Protein AF-A0A669PGS4-F1 (afdb_monomer)

Structure (mmCIF, N/CA/C/O backbone):
data_AF-A0A669PGS4-F1
#
_entry.id   AF-A0A669PGS4-F1
#
loop_
_atom_site.group_PDB
_atom_site.id
_atom_site.type_symbol
_atom_site.label_atom_id
_atom_site.label_alt_id
_atom_site.label_comp_id
_atom_site.label_asym_id
_atom_site.label_entity_id
_atom_site.label_seq_id
_atom_site.pdbx_PDB_ins_code
_atom_site.Cartn_x
_atom_site.Cartn_y
_atom_site.Cartn_z
_atom_site.occupancy
_atom_site.B_iso_or_equiv
_atom_site.auth_seq_id
_atom_site.auth_comp_id
_atom_site.auth_asym_id
_atom_site.auth_atom_id
_atom_site.pdbx_PDB_model_num
ATOM 1 N N . LEU A 1 1 ? 1.496 -2.716 -22.627 1.00 59.81 1 LEU A N 1
ATOM 2 C CA . LEU A 1 1 ? 2.801 -3.419 -22.553 1.00 59.81 1 LEU A CA 1
ATOM 3 C C . LEU A 1 1 ? 2.753 -4.853 -23.097 1.00 59.81 1 LEU A C 1
ATOM 5 O O . LEU A 1 1 ? 3.621 -5.218 -23.867 1.00 59.81 1 LEU A O 1
ATOM 9 N N . ASN A 1 2 ? 1.753 -5.666 -22.750 1.00 52.94 2 ASN A N 1
ATOM 10 C CA . ASN A 1 2 ? 1.851 -7.129 -22.845 1.00 52.94 2 ASN A CA 1
ATOM 11 C C . ASN A 1 2 ? 1.999 -7.738 -24.270 1.00 52.94 2 ASN A C 1
ATOM 13 O O . ASN A 1 2 ? 2.840 -8.606 -24.457 1.00 52.94 2 ASN A O 1
ATOM 17 N N . ARG A 1 3 ? 1.267 -7.275 -25.296 1.00 53.41 3 ARG A N 1
ATOM 18 C CA . ARG A 1 3 ? 1.233 -7.982 -26.597 1.00 53.41 3 ARG A CA 1
ATOM 19 C C . ARG A 1 3 ? 2.472 -7.757 -27.484 1.00 53.41 3 ARG A C 1
ATOM 21 O O . ARG A 1 3 ? 3.147 -8.711 -27.839 1.00 53.41 3 ARG A O 1
ATOM 28 N N . SER A 1 4 ? 2.831 -6.500 -27.759 1.00 56.97 4 SER A N 1
ATOM 29 C CA . SER A 1 4 ? 3.933 -6.164 -28.684 1.00 56.97 4 SER A CA 1
ATOM 30 C C . SER A 1 4 ? 5.316 -6.588 -28.173 1.00 56.97 4 SER A C 1
ATOM 32 O O . SER A 1 4 ? 6.126 -7.084 -28.946 1.00 56.97 4 SER A O 1
ATOM 34 N N . TYR A 1 5 ? 5.595 -6.422 -26.875 1.00 59.91 5 TYR A N 1
ATOM 35 C CA . TYR A 1 5 ? 6.923 -6.709 -26.312 1.00 59.91 5 TYR A CA 1
ATOM 36 C C . TYR A 1 5 ? 7.160 -8.204 -26.068 1.00 59.91 5 TYR A C 1
ATOM 38 O O . TYR A 1 5 ? 8.284 -8.673 -26.235 1.00 59.91 5 TYR A O 1
ATOM 46 N N . ARG A 1 6 ? 6.108 -8.970 -25.733 1.00 57.31 6 ARG A N 1
ATOM 47 C CA . ARG A 1 6 ? 6.209 -10.435 -25.633 1.00 57.31 6 ARG A CA 1
ATOM 48 C C . ARG A 1 6 ? 6.389 -11.089 -27.003 1.00 57.31 6 ARG A C 1
ATOM 50 O O . ARG A 1 6 ? 7.137 -12.049 -27.111 1.00 57.31 6 ARG A O 1
ATOM 57 N N . GLU A 1 7 ? 5.735 -10.566 -28.041 1.00 56.22 7 GLU A N 1
ATOM 58 C CA . GLU A 1 7 ? 5.833 -11.105 -29.406 1.00 56.22 7 GLU A CA 1
ATOM 59 C C . GLU A 1 7 ? 7.171 -10.750 -30.084 1.00 56.22 7 GLU A C 1
ATOM 61 O O . GLU A 1 7 ? 7.682 -11.533 -30.880 1.00 56.22 7 GLU A O 1
ATOM 66 N N . GLN A 1 8 ? 7.772 -9.603 -29.746 1.00 59.91 8 GLN A N 1
ATOM 67 C CA . GLN A 1 8 ? 9.023 -9.131 -30.358 1.00 59.91 8 GLN A CA 1
ATOM 68 C C . GLN A 1 8 ? 10.297 -9.563 -29.611 1.00 59.91 8 GLN A C 1
ATOM 70 O O . GLN A 1 8 ? 11.389 -9.341 -30.125 1.00 59.91 8 GLN A O 1
ATOM 75 N N . ASN A 1 9 ? 10.192 -10.159 -28.412 1.00 64.19 9 ASN A N 1
ATOM 76 C CA . ASN A 1 9 ? 11.328 -10.502 -27.533 1.00 64.19 9 ASN A CA 1
ATOM 77 C C . ASN A 1 9 ? 12.293 -9.334 -27.231 1.00 64.19 9 ASN A C 1
ATOM 79 O O . ASN A 1 9 ? 13.421 -9.550 -26.785 1.00 64.19 9 ASN A O 1
ATOM 83 N N . LEU A 1 10 ? 11.862 -8.089 -27.443 1.00 76.31 10 LEU A N 1
ATOM 84 C CA . LEU A 1 10 ? 12.668 -6.910 -27.152 1.00 76.31 10 LEU A CA 1
ATOM 85 C C . LEU A 1 10 ? 12.385 -6.422 -25.727 1.00 76.31 10 LEU A C 1
ATOM 87 O O . LEU A 1 10 ? 11.219 -6.339 -25.327 1.00 76.31 10 LEU A O 1
ATOM 91 N N . PRO A 1 11 ? 13.427 -6.083 -24.948 1.00 85.56 11 PRO A N 1
ATOM 92 C CA . PRO A 1 11 ? 13.237 -5.545 -23.613 1.00 85.56 11 PRO A CA 1
ATOM 93 C C . PRO A 1 11 ? 12.594 -4.157 -23.682 1.00 85.56 11 PRO A C 1
ATOM 95 O O . PRO A 1 11 ? 12.882 -3.354 -24.571 1.00 85.56 11 PRO A O 1
ATOM 98 N N . VAL A 1 12 ? 11.756 -3.848 -22.698 1.00 88.81 12 VAL A N 1
ATOM 99 C CA . VAL A 1 12 ? 11.256 -2.489 -22.479 1.00 88.81 12 VAL A CA 1
ATOM 100 C C . VAL A 1 12 ? 12.403 -1.644 -21.919 1.00 88.81 12 VAL A C 1
ATOM 102 O O . VAL A 1 12 ? 13.020 -2.020 -20.922 1.00 88.81 12 VAL A O 1
ATOM 105 N N . THR A 1 13 ? 12.689 -0.508 -22.552 1.00 90.69 13 THR A N 1
ATOM 106 C CA . THR A 1 13 ? 13.764 0.419 -22.162 1.00 90.69 13 THR A CA 1
ATOM 107 C C . THR A 1 13 ? 13.202 1.765 -21.705 1.00 90.69 13 THR A C 1
ATOM 109 O O . THR A 1 13 ? 12.008 2.031 -21.846 1.00 90.69 13 THR A O 1
ATOM 112 N N . ASP A 1 14 ? 14.066 2.641 -21.187 1.00 87.25 14 ASP A N 1
ATOM 113 C CA . ASP A 1 14 ? 13.694 3.998 -20.753 1.00 87.25 14 ASP A CA 1
ATOM 114 C C . ASP A 1 14 ? 13.074 4.876 -21.849 1.00 87.25 14 ASP A C 1
ATOM 116 O O . ASP A 1 14 ? 12.304 5.784 -21.549 1.00 87.25 14 ASP A O 1
ATOM 120 N N . GLY A 1 15 ? 13.342 4.566 -23.119 1.00 82.00 15 GLY A N 1
ATOM 121 C CA . GLY A 1 15 ? 12.729 5.237 -24.266 1.00 82.00 15 GLY A CA 1
ATOM 122 C C . GLY A 1 15 ? 11.288 4.799 -24.566 1.00 82.00 15 GLY A C 1
ATOM 123 O O . GLY A 1 15 ? 10.703 5.265 -25.540 1.00 82.00 15 GLY A O 1
ATOM 124 N N . SER A 1 16 ? 10.699 3.878 -23.796 1.00 86.19 16 SER A N 1
ATOM 125 C CA . SER A 1 16 ? 9.329 3.409 -24.033 1.00 86.19 16 SER A CA 1
ATOM 126 C C . SER A 1 16 ? 8.298 4.369 -23.438 1.00 86.19 16 SER A C 1
ATOM 128 O O . SER A 1 16 ? 8.254 4.623 -22.231 1.00 86.19 16 SER A O 1
ATOM 130 N N . ARG A 1 17 ? 7.381 4.845 -24.284 1.00 83.62 17 ARG A N 1
ATOM 131 C CA . ARG A 1 17 ? 6.223 5.634 -23.844 1.00 83.62 17 ARG A CA 1
ATOM 132 C C . ARG A 1 17 ? 5.294 4.811 -22.945 1.00 83.62 17 ARG A C 1
ATOM 134 O O . ARG A 1 17 ? 4.697 5.340 -22.007 1.00 83.62 17 ARG A O 1
ATOM 141 N N . GLU A 1 18 ? 5.180 3.516 -23.215 1.00 85.56 18 GLU A N 1
ATOM 142 C CA . GLU A 1 18 ? 4.379 2.571 -22.445 1.00 85.56 18 GLU A CA 1
ATOM 143 C C . GLU A 1 18 ? 4.950 2.372 -21.039 1.00 85.56 18 GLU A C 1
ATOM 145 O O . GLU A 1 18 ? 4.173 2.280 -20.089 1.00 85.56 18 GLU A O 1
ATOM 150 N N . LEU A 1 19 ? 6.281 2.351 -20.892 1.00 90.00 19 LEU A N 1
ATOM 151 C CA . LEU A 1 19 ? 6.938 2.322 -19.583 1.00 90.00 19 LEU A CA 1
ATOM 152 C C . LEU A 1 19 ? 6.598 3.571 -18.773 1.00 90.00 19 LEU A C 1
ATOM 154 O O . LEU A 1 19 ? 6.180 3.450 -17.624 1.00 90.00 19 LEU A O 1
ATOM 158 N N . HIS A 1 20 ? 6.745 4.758 -19.369 1.00 87.06 20 HIS A N 1
ATOM 159 C CA . HIS A 1 20 ? 6.408 6.010 -18.692 1.00 87.06 20 HIS A CA 1
ATOM 160 C C . HIS A 1 20 ? 4.948 5.997 -18.214 1.00 87.06 20 HIS A C 1
ATOM 162 O O . HIS A 1 20 ? 4.667 6.302 -17.055 1.00 87.06 20 HIS A O 1
ATOM 168 N N . SER A 1 21 ? 4.017 5.583 -19.083 1.00 87.50 21 SER A N 1
ATOM 169 C CA . SER A 1 21 ? 2.600 5.460 -18.725 1.00 87.50 21 SER A CA 1
ATOM 170 C C . SER A 1 21 ? 2.368 4.463 -17.588 1.00 87.50 21 SER A C 1
ATOM 172 O O . SER A 1 21 ? 1.611 4.772 -16.672 1.00 87.50 21 SER A O 1
ATOM 174 N N . LEU A 1 22 ? 3.006 3.288 -17.626 1.00 92.06 22 LEU A N 1
ATOM 175 C CA . LEU A 1 22 ? 2.895 2.286 -16.564 1.00 92.06 22 LEU A CA 1
ATOM 176 C C . LEU A 1 22 ? 3.374 2.860 -15.226 1.00 92.06 22 LEU A C 1
ATOM 178 O O . LEU A 1 22 ? 2.643 2.813 -14.241 1.00 92.06 22 LEU A O 1
ATOM 182 N N . CYS A 1 23 ? 4.586 3.411 -15.190 1.00 94.62 23 CYS A N 1
ATOM 183 C CA . CYS A 1 23 ? 5.196 3.944 -13.975 1.00 94.62 23 CYS A CA 1
ATOM 184 C C . CYS A 1 23 ? 4.360 5.072 -13.355 1.00 94.62 23 CYS A C 1
ATOM 186 O O . CYS A 1 23 ? 4.095 5.049 -12.153 1.00 94.62 23 CYS A O 1
ATOM 188 N N . ALA A 1 24 ? 3.877 6.009 -14.176 1.00 90.25 24 ALA A N 1
ATOM 189 C CA . ALA A 1 24 ? 3.013 7.093 -13.717 1.00 90.25 24 ALA A CA 1
ATOM 190 C C . ALA A 1 24 ? 1.680 6.578 -13.144 1.00 90.25 24 ALA A C 1
ATOM 192 O O . ALA A 1 24 ? 1.204 7.084 -12.131 1.00 90.25 24 ALA A O 1
ATOM 193 N N . GLN A 1 25 ? 1.086 5.550 -13.757 1.00 92.88 25 GLN A N 1
ATOM 194 C CA . GLN A 1 25 ? -0.153 4.945 -13.262 1.00 92.88 25 GLN A CA 1
ATOM 195 C C . GLN A 1 25 ? 0.042 4.165 -11.964 1.00 92.88 25 GLN A C 1
ATOM 197 O O . GLN A 1 25 ? -0.814 4.241 -11.087 1.00 92.88 25 GLN A O 1
ATOM 202 N N . LEU A 1 26 ? 1.154 3.440 -11.826 1.00 96.31 26 LEU A N 1
ATOM 203 C CA . LEU A 1 26 ? 1.494 2.743 -10.587 1.00 96.31 26 LEU A CA 1
ATOM 204 C C . LEU A 1 26 ? 1.719 3.725 -9.440 1.00 96.31 26 LEU A C 1
ATOM 206 O O . LEU A 1 26 ? 1.184 3.517 -8.356 1.00 96.31 26 LEU A O 1
ATOM 210 N N . GLU A 1 27 ? 2.459 4.807 -9.684 1.00 97.50 27 GLU A N 1
ATOM 211 C CA . GLU A 1 27 ? 2.648 5.876 -8.701 1.00 97.50 27 GLU A CA 1
ATOM 212 C C . GLU A 1 27 ? 1.313 6.508 -8.303 1.00 97.50 27 GLU A C 1
ATOM 214 O O . GLU A 1 27 ? 1.007 6.584 -7.116 1.00 97.50 27 GLU A O 1
ATOM 219 N N . PHE A 1 28 ? 0.479 6.879 -9.279 1.00 94.81 28 PHE A N 1
ATOM 220 C CA . PHE A 1 28 ? -0.849 7.420 -9.000 1.00 94.81 28 PHE A CA 1
ATOM 221 C C . PHE A 1 28 ? -1.687 6.459 -8.151 1.00 94.81 28 PHE A C 1
ATOM 223 O O . PHE A 1 28 ? -2.293 6.875 -7.170 1.00 94.81 28 PHE A O 1
ATOM 230 N N . LEU A 1 29 ? -1.707 5.172 -8.504 1.00 96.38 29 LEU A N 1
ATOM 231 C CA . LEU A 1 29 ? -2.453 4.147 -7.781 1.00 96.38 29 LEU A CA 1
ATOM 232 C C . LEU A 1 29 ? -1.969 3.999 -6.331 1.00 96.38 29 LEU A C 1
ATOM 234 O O . LEU A 1 29 ? -2.790 3.883 -5.426 1.00 96.38 29 LEU A O 1
ATOM 238 N N . LEU A 1 30 ? -0.652 4.033 -6.115 1.00 98.00 30 LEU A N 1
ATOM 239 C CA . LEU A 1 30 ? -0.025 3.960 -4.793 1.00 98.00 30 LEU A CA 1
ATOM 240 C C . LEU A 1 30 ? -0.245 5.223 -3.948 1.00 98.00 30 LEU A C 1
ATOM 242 O O . LEU A 1 30 ? -0.234 5.155 -2.724 1.00 98.00 30 LEU A O 1
ATOM 246 N N . GLN A 1 31 ? -0.467 6.372 -4.581 1.00 96.88 31 GLN A N 1
ATOM 247 C CA . GLN A 1 31 ? -0.788 7.625 -3.894 1.00 96.88 31 GLN A CA 1
ATOM 248 C C . GLN A 1 31 ? -2.292 7.836 -3.703 1.00 96.88 31 GLN A C 1
ATOM 250 O O . GLN A 1 31 ? -2.708 8.651 -2.877 1.00 96.88 31 GLN A O 1
ATOM 255 N N . PHE A 1 32 ? -3.124 7.122 -4.461 1.00 95.44 32 PHE A N 1
ATOM 256 C CA . PHE A 1 32 ? -4.562 7.325 -4.457 1.00 95.44 32 PHE A CA 1
ATOM 257 C C . PHE A 1 32 ? -5.168 6.972 -3.096 1.00 95.44 32 PHE A C 1
ATOM 259 O O . PHE A 1 32 ? -5.113 5.830 -2.639 1.00 95.44 32 PHE A O 1
ATOM 266 N N . ASP A 1 33 ? -5.795 7.972 -2.475 1.00 96.50 33 ASP A N 1
ATOM 267 C CA . ASP A 1 33 ? -6.410 7.864 -1.149 1.00 96.50 33 ASP A CA 1
ATOM 268 C C . ASP A 1 33 ? -5.407 7.479 -0.039 1.00 96.50 33 ASP A C 1
ATOM 270 O O . ASP A 1 33 ? -5.793 6.947 1.003 1.00 96.50 33 ASP A O 1
ATOM 274 N N . LEU A 1 34 ? -4.111 7.751 -0.247 1.00 96.62 34 LEU A N 1
ATOM 275 C CA . LEU A 1 34 ? -3.073 7.596 0.771 1.00 96.62 34 LEU A CA 1
ATOM 276 C C . LEU A 1 34 ? -3.277 8.638 1.881 1.00 96.62 34 LEU A C 1
ATOM 278 O O . LEU A 1 34 ? -3.442 9.832 1.620 1.00 96.62 34 LEU A O 1
ATOM 282 N N . LYS A 1 35 ? -3.251 8.194 3.138 1.00 96.38 35 LYS A N 1
ATOM 283 C CA . LYS A 1 35 ? -3.381 9.071 4.305 1.00 96.38 35 LYS A CA 1
ATOM 284 C C . LYS A 1 35 ? -2.149 9.956 4.444 1.00 96.38 35 LYS A C 1
ATOM 286 O O . LYS A 1 35 ? -1.016 9.481 4.365 1.00 96.38 35 LYS A O 1
ATOM 291 N N . GLU A 1 36 ? -2.360 11.235 4.737 1.00 92.44 36 GLU A N 1
ATOM 292 C CA . GLU A 1 36 ? -1.254 12.137 5.043 1.00 92.44 36 GLU A CA 1
ATOM 293 C C . GLU A 1 36 ? -0.586 11.728 6.359 1.00 92.44 36 GLU A C 1
ATOM 295 O O . GLU A 1 36 ? -1.204 11.724 7.424 1.00 92.44 36 GLU A O 1
ATOM 300 N N . LYS A 1 37 ? 0.701 11.382 6.288 1.00 92.38 37 LYS A N 1
ATOM 301 C CA . LYS A 1 37 ? 1.515 11.013 7.447 1.00 92.38 37 LYS A CA 1
ATOM 302 C C . LYS A 1 37 ? 2.801 11.827 7.472 1.00 92.38 37 LYS A C 1
ATOM 304 O O . LYS A 1 37 ? 3.340 12.201 6.431 1.00 92.38 37 LYS A O 1
ATOM 309 N N . LYS A 1 38 ? 3.316 12.078 8.675 1.00 90.31 38 LYS A N 1
ATOM 310 C CA . LYS A 1 38 ? 4.609 12.735 8.899 1.00 90.31 38 LYS A CA 1
ATOM 311 C C . LYS A 1 38 ? 5.466 11.902 9.846 1.00 90.31 38 LYS A C 1
ATOM 313 O O . LYS A 1 38 ? 4.943 11.181 10.694 1.00 90.31 38 LYS A O 1
ATOM 318 N N . SER A 1 39 ? 6.782 11.960 9.677 1.00 85.00 39 SER A N 1
ATOM 319 C CA . SER A 1 39 ? 7.730 11.439 10.661 1.00 85.00 39 SER A CA 1
ATOM 320 C C . SER A 1 39 ? 7.805 12.361 11.883 1.00 85.00 39 SER A C 1
ATOM 322 O O . SER A 1 39 ? 7.286 13.477 11.865 1.00 85.00 39 SER A O 1
ATOM 324 N N . PHE A 1 40 ? 8.495 11.913 12.934 1.00 83.38 40 PHE A N 1
ATOM 325 C CA . PHE A 1 40 ? 8.746 12.721 14.132 1.00 83.38 40 PHE A CA 1
ATOM 326 C C . PHE A 1 40 ? 9.446 14.057 13.814 1.00 83.38 40 PHE A C 1
ATOM 328 O O . PHE A 1 40 ? 9.131 15.080 14.409 1.00 83.38 40 PHE A O 1
ATOM 335 N N . PHE A 1 41 ? 10.325 14.075 12.807 1.00 86.12 41 PHE A N 1
ATOM 336 C CA . PHE A 1 41 ? 11.012 15.282 12.328 1.00 86.12 41 PHE A CA 1
ATOM 337 C C . PHE A 1 41 ? 10.203 16.075 11.285 1.00 86.12 41 PHE A C 1
ATOM 339 O O . PHE A 1 41 ? 10.756 16.890 10.551 1.00 86.12 41 PHE A O 1
ATOM 346 N N . GLY A 1 42 ? 8.901 15.807 11.159 1.00 86.00 42 GLY A N 1
ATOM 347 C CA . GLY A 1 42 ? 7.994 16.549 10.282 1.00 86.00 42 GLY A CA 1
ATOM 348 C C . GLY A 1 42 ? 8.106 16.227 8.789 1.00 86.00 42 GLY A C 1
ATOM 349 O O . GLY A 1 42 ? 7.375 16.822 7.997 1.00 86.00 42 GLY A O 1
ATOM 350 N N . GLN A 1 43 ? 8.960 15.278 8.388 1.00 86.44 43 GLN A N 1
ATOM 351 C CA . GLN A 1 43 ? 9.082 14.864 6.986 1.00 86.44 43 GLN A CA 1
ATOM 352 C C . GLN A 1 43 ? 7.805 14.151 6.542 1.00 86.44 43 GLN A C 1
ATOM 354 O O . GLN A 1 43 ? 7.361 13.209 7.204 1.00 86.44 43 GLN A O 1
ATOM 359 N N . ARG A 1 44 ? 7.208 14.603 5.435 1.00 89.81 44 ARG A N 1
ATOM 360 C CA . ARG A 1 44 ? 6.024 13.962 4.853 1.00 89.81 44 ARG A CA 1
ATOM 361 C C . ARG A 1 44 ? 6.396 12.555 4.395 1.00 89.81 44 ARG A C 1
ATOM 363 O O . ARG A 1 44 ? 7.388 12.389 3.696 1.00 89.81 44 ARG A O 1
ATOM 370 N N . LYS A 1 45 ? 5.596 11.573 4.796 1.00 94.38 45 LYS A N 1
ATOM 371 C CA . LYS A 1 45 ? 5.690 10.200 4.303 1.00 94.38 45 LYS A CA 1
ATOM 372 C C . LYS A 1 45 ? 4.869 10.047 3.029 1.00 94.38 45 LYS A C 1
ATOM 374 O O . LYS A 1 45 ? 3.853 10.724 2.866 1.00 94.38 45 LYS A O 1
ATOM 379 N N . ASP A 1 46 ? 5.296 9.139 2.168 1.00 96.31 46 ASP A N 1
ATOM 380 C CA . ASP A 1 46 ? 4.632 8.821 0.904 1.00 96.31 46 ASP A CA 1
ATOM 381 C C . ASP A 1 46 ? 4.547 7.297 0.705 1.00 96.31 46 ASP A C 1
ATOM 383 O O . ASP A 1 46 ? 4.848 6.521 1.618 1.00 96.31 46 ASP A O 1
ATOM 387 N N . TYR A 1 47 ? 4.145 6.839 -0.483 1.00 97.75 47 TYR A N 1
ATOM 388 C CA . TYR A 1 47 ? 4.011 5.412 -0.778 1.00 97.75 47 TYR A CA 1
ATOM 389 C C . TYR A 1 47 ? 5.321 4.634 -0.591 1.00 97.75 47 TYR A C 1
ATOM 391 O O . TYR A 1 47 ? 5.292 3.446 -0.287 1.00 97.75 47 TYR A O 1
ATOM 399 N N . TRP A 1 48 ? 6.480 5.285 -0.715 1.00 97.44 48 TRP A N 1
ATOM 400 C CA . TRP A 1 48 ? 7.773 4.672 -0.408 1.00 97.44 48 TRP A CA 1
ATOM 401 C C . TRP A 1 48 ? 7.886 4.208 1.048 1.00 97.44 48 TRP A C 1
ATOM 403 O O . TRP A 1 48 ? 8.382 3.113 1.313 1.00 97.44 48 TRP A O 1
ATOM 413 N N . ASP A 1 49 ? 7.398 5.009 1.993 1.00 96.62 49 ASP A N 1
ATOM 414 C CA . ASP A 1 49 ? 7.402 4.655 3.410 1.00 96.62 49 ASP A CA 1
ATOM 415 C C . ASP A 1 49 ? 6.445 3.489 3.691 1.00 96.62 49 ASP A C 1
ATOM 417 O O . ASP A 1 49 ? 6.766 2.604 4.487 1.00 96.62 49 ASP A O 1
ATOM 421 N N . PHE A 1 50 ? 5.301 3.459 2.998 1.00 96.31 50 PHE A N 1
ATOM 422 C CA . PHE A 1 50 ? 4.372 2.328 3.016 1.00 96.31 50 PHE A CA 1
ATOM 423 C C . PHE A 1 50 ? 5.055 1.041 2.530 1.00 96.31 50 PHE A C 1
ATOM 425 O O . PHE A 1 50 ? 4.989 0.019 3.213 1.00 96.31 50 PHE A O 1
ATOM 432 N N . LEU A 1 51 ? 5.763 1.098 1.397 1.00 96.19 51 LEU A N 1
ATOM 433 C CA . LEU A 1 51 ? 6.497 -0.047 0.851 1.00 96.19 51 LEU A CA 1
ATOM 434 C C . LEU A 1 51 ? 7.590 -0.527 1.812 1.00 96.19 51 LEU A C 1
ATOM 436 O O . LEU A 1 51 ? 7.690 -1.724 2.077 1.00 96.19 51 LEU A O 1
ATOM 440 N N . CYS A 1 52 ? 8.368 0.395 2.386 1.00 94.94 52 CYS A N 1
ATOM 441 C CA . CYS A 1 52 ? 9.376 0.064 3.392 1.00 94.94 52 CYS A CA 1
ATOM 442 C C . CYS A 1 52 ? 8.766 -0.670 4.591 1.00 94.94 52 CYS A C 1
ATOM 444 O O . CYS A 1 52 ? 9.273 -1.720 4.985 1.00 94.94 52 CYS A O 1
ATOM 446 N N . GLN A 1 53 ? 7.671 -0.145 5.157 1.00 92.69 53 GLN A N 1
ATOM 447 C CA . GLN A 1 53 ? 6.994 -0.767 6.297 1.00 92.69 53 GLN A CA 1
ATOM 448 C C . GLN A 1 53 ? 6.450 -2.155 5.936 1.00 92.69 53 GLN A C 1
ATOM 450 O O . GLN A 1 53 ? 6.670 -3.113 6.678 1.00 92.69 53 GLN A O 1
ATOM 455 N N . GLY A 1 54 ? 5.757 -2.270 4.801 1.00 91.69 54 GLY A N 1
ATOM 456 C CA . GLY A 1 54 ? 5.141 -3.521 4.362 1.00 91.69 54 GLY A CA 1
ATOM 457 C C . GLY A 1 54 ? 6.161 -4.643 4.161 1.00 91.69 54 GLY A C 1
ATOM 458 O O . GLY A 1 54 ? 5.928 -5.772 4.604 1.00 91.69 54 GLY A O 1
ATOM 459 N N . LEU A 1 55 ? 7.308 -4.316 3.559 1.00 90.50 55 LEU A N 1
ATOM 460 C CA . LEU A 1 55 ? 8.383 -5.264 3.262 1.00 90.50 55 LEU A CA 1
ATOM 461 C C . LEU A 1 55 ? 9.224 -5.615 4.494 1.00 90.50 55 LEU A C 1
ATOM 463 O O . LEU A 1 55 ? 9.529 -6.790 4.689 1.00 90.50 55 LEU A O 1
ATOM 467 N N . ALA A 1 56 ? 9.551 -4.642 5.350 1.00 86.81 56 ALA A N 1
ATOM 468 C CA . ALA A 1 56 ? 10.339 -4.886 6.562 1.00 86.81 56 ALA A CA 1
ATOM 469 C C . ALA A 1 56 ? 9.630 -5.820 7.556 1.00 86.81 56 ALA A C 1
ATOM 471 O O . ALA A 1 56 ? 10.278 -6.592 8.254 1.00 86.81 56 ALA A O 1
ATOM 472 N N . GLN A 1 57 ? 8.296 -5.786 7.606 1.00 76.31 57 GLN A N 1
ATOM 473 C CA . GLN A 1 57 ? 7.510 -6.653 8.489 1.00 76.31 57 GLN A CA 1
ATOM 474 C C . GLN A 1 57 ? 7.524 -8.135 8.072 1.00 76.31 57 GLN A C 1
ATOM 476 O O . GLN A 1 57 ? 7.176 -8.989 8.883 1.00 76.31 57 GLN A O 1
ATOM 481 N N . ARG A 1 58 ? 7.840 -8.449 6.806 1.00 71.81 58 ARG A N 1
ATOM 482 C CA . ARG A 1 58 ? 7.522 -9.760 6.199 1.00 71.81 58 ARG A CA 1
ATOM 483 C C . ARG A 1 58 ? 8.683 -10.428 5.464 1.00 71.81 58 ARG A C 1
ATOM 485 O O . ARG A 1 58 ? 8.586 -11.613 5.156 1.00 71.81 58 ARG A O 1
ATOM 492 N N . ARG A 1 59 ? 9.775 -9.711 5.189 1.00 71.19 59 ARG A N 1
ATOM 493 C CA . ARG A 1 59 ? 11.007 -10.262 4.609 1.00 71.19 59 ARG A CA 1
ATOM 494 C C . ARG A 1 59 ? 12.222 -9.855 5.432 1.00 71.19 59 ARG A C 1
ATOM 496 O O . ARG A 1 59 ? 12.341 -8.707 5.847 1.00 71.19 59 ARG A O 1
ATOM 503 N N . GLN A 1 60 ? 13.152 -10.793 5.590 1.00 59.72 60 GLN A N 1
ATOM 504 C CA . GLN A 1 60 ? 14.528 -10.469 5.958 1.00 59.72 60 GLN A CA 1
ATOM 505 C C . GLN A 1 60 ? 15.136 -9.693 4.782 1.00 59.72 60 GLN A C 1
ATOM 507 O O . GLN A 1 60 ? 15.158 -10.211 3.673 1.00 59.72 60 GLN A O 1
ATOM 512 N N . GLU A 1 61 ? 15.491 -8.430 5.028 1.00 71.19 61 GLU A N 1
ATOM 513 C CA . GLU A 1 61 ? 16.164 -7.476 4.130 1.00 71.19 61 GLU A CA 1
ATOM 514 C C . GLU A 1 61 ? 15.832 -7.567 2.624 1.00 71.19 61 GLU A C 1
ATOM 516 O O . GLU A 1 61 ? 16.380 -8.362 1.868 1.00 71.19 61 GLU A O 1
ATOM 521 N N . HIS A 1 62 ? 14.974 -6.670 2.133 1.00 87.94 62 HIS A N 1
ATOM 522 C CA . HIS A 1 62 ? 14.671 -6.597 0.703 1.00 87.94 62 HIS A CA 1
ATOM 523 C C . HIS A 1 62 ? 15.800 -5.898 -0.081 1.00 87.94 62 HIS A C 1
ATOM 525 O O . HIS A 1 62 ? 16.036 -4.704 0.115 1.00 87.94 62 HIS A O 1
ATOM 531 N N . GLU A 1 63 ? 16.430 -6.587 -1.037 1.00 89.56 63 GLU A N 1
ATOM 532 C CA . GLU A 1 63 ? 17.528 -6.045 -1.866 1.00 89.56 63 GLU A CA 1
ATOM 533 C C . GLU A 1 63 ? 17.166 -4.731 -2.573 1.00 89.56 63 GLU A C 1
ATOM 535 O O . GLU A 1 63 ? 17.928 -3.768 -2.538 1.00 89.56 63 GLU A O 1
ATOM 540 N N . GLY A 1 64 ? 15.950 -4.623 -3.119 1.00 92.94 64 GLY A N 1
ATOM 541 C CA . GLY A 1 64 ? 15.470 -3.364 -3.704 1.00 92.94 64 GLY A CA 1
ATOM 542 C C . GLY A 1 64 ? 15.420 -2.189 -2.719 1.00 92.94 64 GLY A C 1
ATOM 543 O O . GLY A 1 64 ? 15.657 -1.051 -3.118 1.00 92.94 64 GLY A O 1
ATOM 544 N N . ILE A 1 65 ? 15.169 -2.441 -1.427 1.00 94.69 65 ILE A N 1
ATOM 545 C CA . ILE A 1 65 ? 15.222 -1.389 -0.403 1.00 94.69 65 ILE A CA 1
ATOM 546 C C . ILE A 1 65 ? 16.670 -0.975 -0.155 1.00 94.69 65 ILE A C 1
ATOM 548 O O . ILE A 1 65 ? 16.964 0.221 -0.163 1.00 94.69 65 ILE A O 1
ATOM 552 N N . ARG A 1 66 ? 17.580 -1.944 0.011 1.00 93.38 66 ARG A N 1
ATOM 553 C CA . ARG A 1 66 ? 19.019 -1.680 0.187 1.00 93.38 66 ARG A CA 1
ATOM 554 C C . ARG A 1 66 ? 19.580 -0.880 -0.990 1.00 93.38 66 ARG A C 1
ATOM 556 O O . ARG A 1 66 ? 20.265 0.119 -0.781 1.00 93.38 66 ARG A O 1
ATOM 563 N N . PHE A 1 67 ? 19.209 -1.263 -2.212 1.00 95.44 67 PHE A N 1
ATOM 564 C CA . PHE A 1 67 ? 19.560 -0.548 -3.433 1.00 95.44 67 PHE A CA 1
ATOM 565 C C . PHE A 1 67 ? 19.101 0.915 -3.390 1.00 95.44 67 PHE A C 1
ATOM 567 O O . PHE A 1 67 ? 19.917 1.815 -3.566 1.00 95.44 67 PHE A O 1
ATOM 574 N N . VAL A 1 68 ? 17.829 1.185 -3.092 1.00 96.88 68 VAL A N 1
ATOM 575 C CA . VAL A 1 68 ? 17.319 2.566 -3.054 1.00 96.88 68 VAL A CA 1
ATOM 576 C C . VAL A 1 68 ? 17.964 3.389 -1.939 1.00 96.88 68 VAL A C 1
ATOM 578 O O . VAL A 1 68 ? 18.252 4.566 -2.144 1.00 96.88 68 VAL A O 1
ATOM 581 N N . ILE A 1 69 ? 18.244 2.787 -0.779 1.00 93.69 69 ILE A N 1
ATOM 582 C CA . ILE A 1 69 ? 18.967 3.456 0.316 1.00 93.69 69 ILE A CA 1
ATOM 583 C C . ILE A 1 69 ? 20.388 3.853 -0.114 1.00 93.69 69 ILE A C 1
ATOM 585 O O . ILE A 1 69 ? 20.870 4.902 0.308 1.00 93.69 69 ILE A O 1
ATOM 589 N N . SER A 1 70 ? 21.035 3.062 -0.977 1.00 95.38 70 SER A N 1
ATOM 590 C CA . SER A 1 70 ? 22.368 3.375 -1.513 1.00 95.38 70 SER A CA 1
ATOM 591 C C . SER A 1 70 ? 22.390 4.556 -2.498 1.00 95.38 70 SER A C 1
ATOM 593 O O . SER A 1 70 ? 23.455 5.113 -2.757 1.00 95.38 70 SER A O 1
ATOM 595 N N . LEU A 1 71 ? 21.231 4.986 -3.016 1.00 95.75 71 LEU A N 1
ATOM 596 C CA . LEU A 1 71 ? 21.110 6.140 -3.912 1.00 95.75 71 LEU A CA 1
ATOM 597 C C . LEU A 1 71 ? 21.075 7.452 -3.112 1.00 95.75 71 LEU A C 1
ATOM 599 O O . LEU A 1 71 ? 20.033 8.086 -2.938 1.00 95.75 71 LEU A O 1
ATOM 603 N N . ASP A 1 72 ? 22.244 7.883 -2.645 1.00 93.25 72 ASP A N 1
ATOM 604 C CA . ASP A 1 72 ? 22.449 9.079 -1.819 1.00 93.25 72 ASP A CA 1
ATOM 605 C C . ASP A 1 72 ? 21.923 10.390 -2.438 1.00 93.25 72 ASP A C 1
ATOM 607 O O . ASP A 1 72 ? 21.544 11.316 -1.711 1.00 93.25 72 ASP A O 1
ATOM 611 N N . LYS A 1 73 ? 21.854 10.471 -3.770 1.00 94.31 73 LYS A N 1
ATOM 612 C CA . LYS A 1 73 ? 21.320 11.624 -4.511 1.00 94.31 73 LYS A CA 1
ATOM 613 C C . LYS A 1 73 ? 19.805 11.794 -4.370 1.00 94.31 73 LYS A C 1
ATOM 615 O O . LYS A 1 73 ? 19.349 12.926 -4.479 1.00 94.31 73 LYS A O 1
ATOM 620 N N . LEU A 1 74 ? 19.048 10.728 -4.085 1.00 95.00 74 LEU A N 1
ATOM 621 C CA . LEU A 1 74 ? 17.588 10.787 -3.950 1.00 95.00 74 LEU A CA 1
ATOM 622 C C . LEU A 1 74 ? 17.171 11.230 -2.546 1.00 95.00 74 LEU A C 1
ATOM 624 O O . LEU A 1 74 ? 17.393 10.539 -1.539 1.00 95.00 74 LEU A O 1
ATOM 628 N N . LYS A 1 75 ? 16.539 12.400 -2.486 1.00 93.75 75 LYS A N 1
ATOM 629 C CA . LYS A 1 75 ? 16.181 13.084 -1.242 1.00 93.75 75 LYS A CA 1
ATOM 630 C C . LYS A 1 75 ? 14.712 12.926 -0.876 1.00 93.75 75 LYS A C 1
ATOM 632 O O . LYS A 1 75 ? 14.397 12.971 0.310 1.00 93.75 75 LYS A O 1
ATOM 637 N N . THR A 1 76 ? 13.822 12.725 -1.846 1.00 94.44 76 THR A N 1
ATOM 638 C CA . THR A 1 76 ? 12.379 12.666 -1.581 1.00 94.44 76 THR A CA 1
ATOM 639 C C . THR A 1 76 ? 11.882 11.224 -1.430 1.00 94.44 76 THR A C 1
ATOM 641 O O . THR A 1 76 ? 12.383 10.322 -2.111 1.00 94.44 76 THR A O 1
ATOM 644 N N . PRO A 1 77 ? 10.865 10.969 -0.581 1.00 95.94 77 PRO A N 1
ATOM 645 C CA . PRO A 1 77 ? 10.208 9.664 -0.530 1.00 95.94 77 PRO A CA 1
ATOM 646 C C . PRO A 1 77 ? 9.639 9.246 -1.890 1.00 95.94 77 PRO A C 1
ATOM 648 O O . PRO A 1 77 ? 9.791 8.097 -2.283 1.00 95.94 77 PRO A O 1
ATOM 651 N N . VAL A 1 78 ? 9.064 10.183 -2.651 1.00 96.69 78 VAL A N 1
ATOM 652 C CA . VAL A 1 78 ? 8.538 9.915 -3.999 1.00 96.69 78 VAL A CA 1
ATOM 653 C C . VAL A 1 78 ? 9.647 9.448 -4.942 1.00 96.69 78 VAL A C 1
ATOM 655 O O . VAL A 1 78 ? 9.523 8.386 -5.541 1.00 96.69 78 VAL A O 1
ATOM 658 N N . GLY A 1 79 ? 10.768 10.170 -5.036 1.00 97.25 79 GLY A N 1
ATOM 659 C CA . GLY A 1 79 ? 11.897 9.782 -5.890 1.00 97.25 79 GLY A CA 1
ATOM 660 C C . GLY A 1 79 ? 12.485 8.418 -5.525 1.00 97.25 79 GLY A C 1
ATOM 661 O O . GLY A 1 79 ? 12.797 7.615 -6.407 1.00 97.25 79 GLY A O 1
ATOM 662 N N . ARG A 1 80 ? 12.550 8.102 -4.226 1.00 97.88 80 ARG A N 1
ATOM 663 C CA . ARG A 1 80 ? 12.927 6.767 -3.732 1.00 97.88 80 ARG A CA 1
ATOM 664 C C . ARG A 1 80 ? 11.919 5.692 -4.135 1.00 97.88 80 ARG A C 1
ATOM 666 O O . ARG A 1 80 ? 12.318 4.632 -4.614 1.00 97.88 80 ARG A O 1
ATOM 673 N N . GLY A 1 81 ? 10.626 5.985 -4.021 1.00 98.25 81 GLY A N 1
ATOM 674 C CA . GLY A 1 81 ? 9.549 5.123 -4.501 1.00 98.25 81 GLY A CA 1
ATOM 675 C C . GLY A 1 81 ? 9.659 4.831 -5.998 1.00 98.25 81 GLY A C 1
ATOM 676 O O . GLY A 1 81 ? 9.596 3.673 -6.409 1.00 98.25 81 GLY A O 1
ATOM 677 N N . ARG A 1 82 ? 9.945 5.850 -6.814 1.00 98.38 82 ARG A N 1
ATOM 678 C CA . ARG A 1 82 ? 10.172 5.701 -8.260 1.00 98.38 82 ARG A CA 1
ATOM 679 C C . ARG A 1 82 ? 11.363 4.799 -8.562 1.00 98.38 82 ARG A C 1
ATOM 681 O O . ARG A 1 82 ? 11.262 3.911 -9.410 1.00 98.38 82 ARG A O 1
ATOM 688 N N . ALA A 1 83 ? 12.478 4.988 -7.855 1.00 98.25 83 ALA A N 1
ATOM 689 C CA . ALA A 1 83 ? 13.660 4.138 -7.990 1.00 98.25 83 ALA A CA 1
ATOM 690 C C . ALA A 1 83 ? 13.353 2.678 -7.625 1.00 98.25 83 ALA A C 1
ATOM 692 O O . ALA A 1 83 ? 13.761 1.764 -8.343 1.00 98.25 83 ALA A O 1
ATOM 693 N N . PHE A 1 84 ? 12.572 2.459 -6.565 1.00 98.25 84 PHE A N 1
ATOM 694 C CA . PHE A 1 84 ? 12.149 1.127 -6.149 1.00 98.25 84 PHE A CA 1
ATOM 695 C C . PHE A 1 84 ? 11.268 0.432 -7.188 1.00 98.25 84 PHE A C 1
ATOM 697 O O . PHE A 1 84 ? 11.503 -0.731 -7.512 1.00 98.25 84 PHE A O 1
ATOM 704 N N . LEU A 1 85 ? 10.278 1.135 -7.748 1.00 98.00 85 LEU A N 1
ATOM 705 C CA . LEU A 1 85 ? 9.411 0.582 -8.791 1.00 98.00 85 LEU A CA 1
ATOM 706 C C . LEU A 1 85 ? 10.230 0.158 -10.018 1.00 98.00 85 LEU A C 1
ATOM 708 O O . LEU A 1 85 ? 10.047 -0.945 -10.530 1.00 98.00 85 LEU A O 1
ATOM 712 N N . ARG A 1 86 ? 11.194 0.986 -10.444 1.00 97.69 86 ARG A N 1
ATOM 713 C CA . ARG A 1 86 ? 12.115 0.653 -11.547 1.00 97.69 86 ARG A CA 1
ATOM 714 C C . ARG A 1 86 ? 12.976 -0.562 -11.225 1.00 97.69 86 ARG A C 1
ATOM 716 O O . ARG A 1 86 ? 13.097 -1.450 -12.066 1.00 97.69 86 ARG A O 1
ATOM 723 N N . TYR A 1 87 ? 13.530 -0.625 -10.013 1.00 97.56 87 TYR A N 1
ATOM 724 C CA . TYR A 1 87 ? 14.283 -1.787 -9.543 1.00 97.56 87 TYR A CA 1
ATOM 725 C C . TYR A 1 87 ? 13.431 -3.057 -9.632 1.00 97.56 87 TYR A C 1
ATOM 727 O O . TYR A 1 87 ? 13.863 -4.045 -10.224 1.00 97.56 87 TYR A O 1
ATOM 735 N N . CYS A 1 88 ? 12.204 -3.017 -9.112 1.00 97.06 88 CYS A N 1
ATOM 736 C CA . CYS A 1 88 ? 11.306 -4.166 -9.100 1.00 97.06 88 CYS A CA 1
ATOM 737 C C . CYS A 1 88 ? 10.894 -4.619 -10.505 1.00 97.06 88 CYS A C 1
ATOM 739 O O . CYS A 1 88 ? 10.726 -5.816 -10.717 1.00 97.06 88 CYS A O 1
ATOM 741 N N . LEU A 1 89 ? 10.752 -3.700 -11.466 1.00 95.94 89 LEU A N 1
ATOM 742 C CA . LEU A 1 89 ? 10.486 -4.043 -12.867 1.00 95.94 89 LEU A CA 1
ATOM 743 C C . LEU A 1 89 ? 11.676 -4.763 -13.514 1.00 95.94 89 LEU A C 1
ATOM 745 O O . LEU A 1 89 ? 11.486 -5.797 -14.148 1.00 95.94 89 LEU A O 1
ATOM 749 N N . VAL A 1 90 ? 12.904 -4.265 -13.314 1.00 95.12 90 VAL A N 1
ATOM 750 C CA . VAL A 1 90 ? 14.129 -4.912 -13.828 1.00 95.12 90 VAL A CA 1
ATOM 751 C C . VAL A 1 90 ? 14.310 -6.313 -13.241 1.00 95.12 90 VAL A C 1
ATOM 753 O O . VAL A 1 90 ? 14.671 -7.240 -13.961 1.00 95.12 90 VAL A O 1
ATOM 756 N N . HIS A 1 91 ? 14.012 -6.483 -11.952 1.00 90.00 91 HIS A N 1
ATOM 757 C CA . HIS A 1 91 ? 14.221 -7.744 -11.236 1.00 90.00 91 HIS A CA 1
ATOM 758 C C . HIS A 1 91 ? 12.990 -8.662 -11.213 1.00 90.00 91 HIS A C 1
ATOM 760 O O . HIS A 1 91 ? 13.068 -9.737 -10.628 1.00 90.00 91 HIS A O 1
ATOM 766 N N . ARG A 1 92 ? 11.871 -8.267 -11.844 1.00 91.25 92 ARG A N 1
ATOM 767 C CA . ARG A 1 92 ? 10.597 -9.019 -11.862 1.00 91.25 92 ARG A CA 1
ATOM 768 C C . ARG A 1 92 ? 10.087 -9.376 -10.464 1.00 91.25 92 ARG A C 1
ATOM 770 O O . ARG A 1 92 ? 9.733 -10.509 -10.166 1.00 91.25 92 ARG A O 1
ATOM 777 N N . GLN A 1 93 ? 10.108 -8.381 -9.586 1.00 93.19 93 GLN A N 1
ATOM 778 C CA . GLN A 1 93 ? 9.692 -8.507 -8.187 1.00 93.19 93 GLN A CA 1
ATOM 779 C C . GLN A 1 93 ? 8.504 -7.606 -7.846 1.00 93.19 93 GLN A C 1
ATOM 781 O O . GLN A 1 93 ? 8.021 -7.633 -6.723 1.00 93.19 93 GLN A O 1
ATOM 786 N N . LEU A 1 94 ? 7.995 -6.811 -8.794 1.00 95.19 94 LEU A N 1
ATOM 787 C CA . LEU A 1 94 ? 6.981 -5.795 -8.499 1.00 95.19 94 LEU A CA 1
ATOM 788 C C . LEU A 1 94 ? 5.689 -6.389 -7.923 1.00 95.19 94 LEU A C 1
ATOM 790 O O . LEU A 1 94 ? 5.175 -5.873 -6.930 1.00 95.19 94 LEU A O 1
ATOM 794 N N . ALA A 1 95 ? 5.177 -7.461 -8.533 1.00 91.88 95 ALA A N 1
ATOM 795 C CA . ALA A 1 95 ? 3.949 -8.109 -8.087 1.00 91.88 95 ALA A CA 1
ATOM 796 C C . ALA A 1 95 ? 4.116 -8.714 -6.687 1.00 91.88 95 ALA A C 1
ATOM 798 O O . ALA A 1 95 ? 3.322 -8.430 -5.791 1.00 91.88 95 ALA A O 1
ATOM 799 N N . GLU A 1 96 ? 5.195 -9.473 -6.477 1.00 89.06 96 GLU A N 1
ATOM 800 C CA . GLU A 1 96 ? 5.494 -10.106 -5.194 1.00 89.06 96 GLU A CA 1
ATOM 801 C C . GLU A 1 96 ? 5.724 -9.072 -4.078 1.00 89.06 96 GLU A C 1
ATOM 803 O O . GLU A 1 96 ? 5.128 -9.178 -3.004 1.00 89.06 96 GLU A O 1
ATOM 808 N N . SER A 1 97 ? 6.533 -8.036 -4.327 1.00 93.75 97 SER A N 1
ATOM 809 C CA . SER A 1 97 ? 6.803 -6.980 -3.347 1.00 93.75 97 SER A CA 1
ATOM 810 C C . SER A 1 97 ? 5.523 -6.239 -2.954 1.00 93.75 97 SER A C 1
ATOM 812 O O . SER A 1 97 ? 5.279 -6.029 -1.767 1.00 93.75 97 SER A O 1
ATOM 814 N N . LEU A 1 98 ? 4.671 -5.874 -3.921 1.00 95.25 98 LEU A N 1
ATOM 815 C CA . LEU A 1 98 ? 3.401 -5.209 -3.618 1.00 95.25 98 LEU A CA 1
ATOM 816 C C . LEU A 1 98 ? 2.429 -6.133 -2.893 1.00 95.25 98 LEU A C 1
ATOM 818 O O . LEU A 1 98 ? 1.770 -5.701 -1.953 1.00 95.25 98 L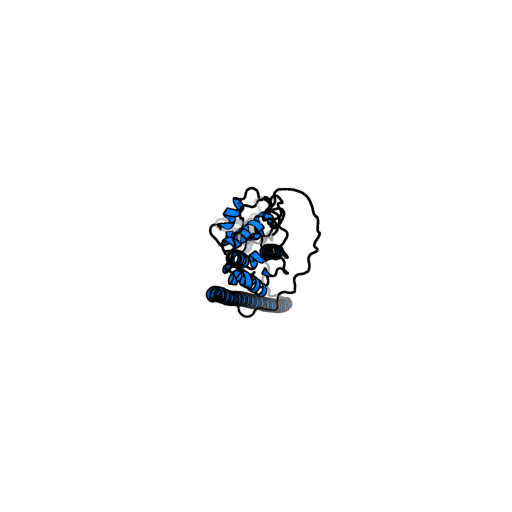EU A O 1
ATOM 822 N N . GLN A 1 99 ? 2.365 -7.406 -3.265 1.00 92.19 99 GLN A N 1
ATOM 823 C CA . GLN A 1 99 ? 1.522 -8.375 -2.579 1.00 92.19 99 GLN A CA 1
ATOM 824 C C . GLN A 1 99 ? 1.866 -8.485 -1.090 1.00 92.19 99 GLN A C 1
ATOM 826 O O . GLN A 1 99 ? 0.959 -8.481 -0.258 1.00 92.19 99 GLN A O 1
ATOM 831 N N . LEU A 1 100 ? 3.156 -8.521 -0.742 1.00 90.81 100 LEU A N 1
ATOM 832 C CA . LEU A 1 100 ? 3.600 -8.533 0.655 1.00 90.81 100 LEU A CA 1
ATOM 833 C C . LEU A 1 100 ? 3.142 -7.283 1.416 1.00 90.81 100 LEU A C 1
ATOM 835 O O . LEU A 1 100 ? 2.724 -7.388 2.567 1.00 90.81 100 LEU A O 1
ATOM 839 N N . CYS A 1 101 ? 3.164 -6.115 0.777 1.00 94.62 101 CYS A N 1
ATOM 840 C CA . CYS A 1 101 ? 2.677 -4.873 1.380 1.00 94.62 101 CYS A CA 1
ATOM 841 C C . CYS A 1 101 ? 1.149 -4.832 1.545 1.00 94.62 101 CYS A C 1
ATOM 843 O O . CYS A 1 101 ? 0.645 -4.094 2.387 1.00 94.62 101 CYS A O 1
ATOM 845 N N . LEU A 1 102 ? 0.410 -5.597 0.738 1.00 93.69 102 LEU A N 1
ATOM 846 C CA . LEU A 1 102 ? -1.051 -5.538 0.639 1.00 93.69 102 LEU A CA 1
ATOM 847 C C . LEU A 1 102 ? -1.775 -6.710 1.327 1.00 93.69 102 LEU A C 1
ATOM 849 O O . LEU A 1 102 ? -3.006 -6.756 1.313 1.00 93.69 102 LEU A O 1
ATOM 853 N N . ILE A 1 103 ? -1.034 -7.667 1.893 1.00 87.62 103 ILE A N 1
ATOM 854 C CA . ILE A 1 103 ? -1.590 -8.921 2.426 1.00 87.62 103 ILE A CA 1
ATOM 855 C C . ILE A 1 103 ? -2.413 -8.734 3.706 1.00 87.62 103 ILE A C 1
ATOM 857 O O . ILE A 1 103 ? -3.320 -9.520 3.963 1.00 87.62 103 ILE A O 1
ATOM 861 N N . ASP A 1 104 ? -2.102 -7.705 4.494 1.00 87.31 104 ASP A N 1
ATOM 862 C CA . ASP A 1 104 ? -2.710 -7.443 5.797 1.00 87.31 104 ASP A CA 1
ATOM 863 C C . ASP A 1 104 ? -3.649 -6.225 5.731 1.00 87.31 104 ASP A C 1
ATOM 865 O O . ASP A 1 104 ? -3.171 -5.088 5.631 1.00 87.31 104 ASP A O 1
ATOM 869 N N . PRO A 1 105 ? -4.979 -6.435 5.774 1.00 85.88 105 PRO A N 1
ATOM 870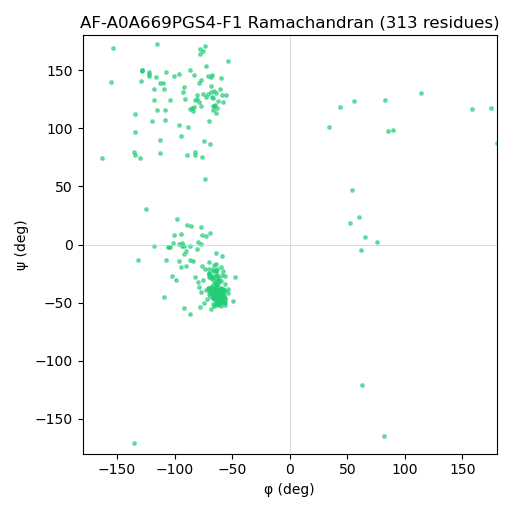 C CA . PRO A 1 105 ? -5.959 -5.359 5.685 1.00 85.88 105 PRO A CA 1
ATOM 871 C C . PRO A 1 105 ? -5.872 -4.343 6.826 1.00 85.88 105 PRO A C 1
ATOM 873 O O . PRO A 1 105 ? -6.177 -3.172 6.596 1.00 85.88 105 PRO A O 1
ATOM 876 N N . GLU A 1 106 ? -5.457 -4.757 8.028 1.00 87.56 106 GLU A N 1
ATOM 877 C CA . GLU A 1 106 ? -5.372 -3.856 9.180 1.00 87.56 106 GLU A CA 1
ATOM 878 C C . GLU A 1 106 ? -4.262 -2.828 8.957 1.00 87.56 106 GLU A C 1
ATOM 880 O O . GLU A 1 106 ? -4.545 -1.630 8.884 1.00 87.56 106 GLU A O 1
ATOM 885 N N . SER A 1 107 ? -3.034 -3.294 8.698 1.00 90.31 107 SER A N 1
ATOM 886 C CA . SER A 1 107 ? -1.897 -2.439 8.326 1.00 90.31 107 SER A CA 1
ATOM 887 C C . SER A 1 107 ? -2.206 -1.579 7.095 1.00 90.31 107 SER A C 1
ATOM 889 O O . SER A 1 107 ? -1.908 -0.385 7.062 1.00 90.31 107 SER A O 1
ATOM 891 N N . LEU A 1 108 ? -2.888 -2.137 6.090 1.00 93.38 108 LEU A N 1
ATOM 892 C CA . LEU A 1 108 ? -3.280 -1.390 4.897 1.00 93.38 108 LEU A CA 1
ATOM 893 C C . LEU A 1 108 ? -4.250 -0.238 5.212 1.00 93.38 108 LEU A C 1
ATOM 895 O O . LEU A 1 108 ? -4.103 0.864 4.676 1.00 93.38 108 LEU A O 1
ATOM 899 N N . SER A 1 109 ? -5.211 -0.466 6.110 1.00 94.88 109 SER A N 1
ATOM 900 C CA . SER A 1 109 ? -6.163 0.553 6.562 1.00 94.88 109 SER A CA 1
ATOM 901 C C . SER A 1 109 ? -5.497 1.672 7.363 1.00 94.88 109 SER A C 1
ATOM 903 O O . SER A 1 109 ? -6.003 2.795 7.392 1.00 94.88 109 SER A O 1
ATOM 905 N N . GLU A 1 110 ? -4.326 1.437 7.962 1.00 95.00 110 GLU A N 1
ATOM 906 C CA . GLU A 1 110 ? -3.545 2.507 8.583 1.00 95.00 110 GLU A CA 1
ATOM 907 C C . GLU A 1 110 ? -2.978 3.478 7.549 1.00 95.00 110 GLU A C 1
ATOM 909 O O . GLU A 1 110 ? -2.725 4.635 7.887 1.00 95.00 110 GLU A O 1
ATOM 914 N N . TRP A 1 111 ? -2.741 3.020 6.319 1.00 96.62 111 TRP A N 1
ATOM 915 C CA . TRP A 1 111 ? -2.091 3.787 5.257 1.00 96.62 111 TRP A CA 1
ATOM 916 C C . TRP A 1 111 ? -3.064 4.416 4.268 1.00 96.62 111 TRP A C 1
ATOM 918 O O . TRP A 1 111 ? -2.771 5.499 3.773 1.00 96.62 111 TRP A O 1
ATOM 928 N N . TYR A 1 112 ? -4.221 3.806 4.024 1.00 97.12 112 TYR A N 1
ATOM 929 C CA . TYR A 1 112 ? -5.169 4.272 3.013 1.00 97.12 112 TYR A CA 1
ATOM 930 C C . TYR A 1 112 ? -6.550 4.581 3.594 1.00 97.12 112 TYR A C 1
ATOM 932 O O . TYR A 1 112 ? -7.013 3.947 4.544 1.00 97.12 112 TYR A O 1
ATOM 940 N N . TYR A 1 113 ? -7.215 5.579 3.020 1.00 95.06 113 TYR A N 1
ATOM 941 C CA . TYR A 1 113 ? -8.636 5.838 3.219 1.00 95.06 113 TYR A CA 1
ATOM 942 C C . TYR A 1 113 ? -9.495 4.873 2.378 1.00 95.06 113 TYR A C 1
ATOM 944 O O . TYR A 1 113 ? -9.003 4.138 1.519 1.00 95.06 113 TYR A O 1
ATOM 952 N N . ALA A 1 114 ? -10.801 4.851 2.665 1.00 93.19 114 ALA A N 1
ATOM 953 C CA . ALA A 1 114 ? -11.743 3.827 2.209 1.00 93.19 114 ALA A CA 1
ATOM 954 C C . ALA A 1 114 ? -11.958 3.747 0.685 1.00 93.19 114 ALA A C 1
ATOM 956 O O . ALA A 1 114 ? -12.487 2.746 0.205 1.00 93.19 114 ALA A O 1
ATOM 957 N N . ARG A 1 115 ? -11.585 4.774 -0.090 1.00 90.44 115 ARG A N 1
ATOM 958 C CA . ARG A 1 115 ? -11.731 4.773 -1.555 1.00 90.44 115 ARG A CA 1
ATOM 959 C C . ARG A 1 115 ? -10.563 4.076 -2.242 1.00 90.44 115 ARG A C 1
ATOM 961 O O . ARG A 1 115 ? -10.687 3.765 -3.427 1.00 90.44 115 ARG A O 1
ATOM 968 N N . SER A 1 116 ? -9.456 3.821 -1.540 1.00 95.56 116 SER A N 1
ATOM 969 C CA . SER A 1 116 ? -8.317 3.103 -2.110 1.00 95.56 116 SER A CA 1
ATOM 970 C C . SER A 1 116 ? -8.743 1.738 -2.664 1.00 95.56 116 SER A C 1
ATOM 972 O O . SER A 1 116 ? -9.356 0.938 -1.948 1.00 95.56 116 SER A O 1
ATOM 974 N N . PRO A 1 117 ? -8.391 1.413 -3.923 1.00 92.69 117 PRO A N 1
ATOM 975 C CA . PRO A 1 117 ? -8.740 0.127 -4.512 1.00 92.69 117 PRO A CA 1
ATOM 976 C C . PRO A 1 117 ? -8.040 -1.040 -3.809 1.00 92.69 117 PRO A C 1
ATOM 978 O O . PRO A 1 117 ? -8.501 -2.172 -3.920 1.00 92.69 117 PRO A O 1
ATOM 981 N N . PHE A 1 118 ? -6.974 -0.779 -3.048 1.00 94.88 118 PHE A N 1
ATOM 982 C CA . PHE A 1 118 ? -6.280 -1.800 -2.275 1.00 94.88 118 PHE A CA 1
ATOM 983 C C . PHE A 1 118 ? -7.117 -2.347 -1.116 1.00 94.88 118 PHE A C 1
ATOM 985 O O . PHE A 1 118 ? -6.942 -3.508 -0.748 1.00 94.88 118 PHE A O 1
ATOM 992 N N . LEU A 1 119 ? -8.033 -1.553 -0.551 1.00 92.69 119 LEU A N 1
ATOM 993 C CA . LEU A 1 119 ? -8.920 -2.008 0.525 1.00 92.69 119 LEU A CA 1
ATOM 994 C C . LEU A 1 119 ? -10.060 -2.895 0.009 1.00 92.69 119 LEU A C 1
ATOM 996 O O . LEU A 1 119 ? -10.629 -3.659 0.783 1.00 92.69 119 LEU A O 1
ATOM 1000 N N . SER A 1 120 ? -10.360 -2.852 -1.293 1.00 91.62 120 SER A N 1
ATOM 1001 C CA . SER A 1 120 ? -11.298 -3.777 -1.932 1.00 91.62 120 SER A CA 1
ATOM 1002 C C . SER A 1 120 ? -10.575 -5.072 -2.321 1.00 91.62 120 SER A C 1
ATOM 1004 O O . SER A 1 120 ? -9.699 -5.038 -3.186 1.00 91.62 120 SER A O 1
ATOM 1006 N N . PRO A 1 121 ? -10.948 -6.236 -1.757 1.00 87.56 121 PRO A N 1
ATOM 1007 C CA . PRO A 1 121 ? -10.296 -7.508 -2.070 1.00 87.56 121 PRO A CA 1
ATOM 1008 C C . PRO A 1 121 ? -10.346 -7.869 -3.560 1.00 87.56 121 PRO A C 1
ATOM 1010 O O . PRO A 1 121 ? -9.356 -8.347 -4.107 1.00 87.56 121 PRO A O 1
ATOM 1013 N N . GLN A 1 122 ? -11.470 -7.588 -4.226 1.00 86.44 122 GLN A N 1
ATOM 1014 C CA . GLN A 1 122 ? -11.667 -7.851 -5.652 1.00 86.44 122 GLN A CA 1
ATOM 1015 C C . GLN A 1 122 ? -10.734 -6.986 -6.506 1.00 86.44 122 GLN A C 1
ATOM 1017 O O . GLN A 1 122 ? -9.954 -7.511 -7.295 1.00 86.44 122 GLN A O 1
ATOM 1022 N N . ARG A 1 123 ? -10.743 -5.663 -6.290 1.00 87.25 123 ARG A N 1
ATOM 1023 C CA . ARG A 1 123 ? -9.883 -4.734 -7.042 1.00 87.25 123 ARG A CA 1
ATOM 1024 C C . ARG A 1 123 ? -8.405 -4.981 -6.762 1.00 87.25 123 ARG A C 1
ATOM 1026 O O . ARG A 1 123 ? -7.593 -4.941 -7.680 1.00 87.25 123 ARG A O 1
ATOM 1033 N N . ARG A 1 124 ? -8.047 -5.280 -5.510 1.00 91.38 124 ARG A N 1
ATOM 1034 C CA . ARG A 1 124 ? -6.684 -5.661 -5.123 1.00 91.38 124 ARG A CA 1
ATOM 1035 C C . ARG A 1 124 ? -6.213 -6.901 -5.885 1.00 91.38 124 ARG A C 1
ATOM 1037 O O . ARG A 1 124 ? -5.096 -6.893 -6.393 1.00 91.38 124 ARG A O 1
ATOM 1044 N N . ALA A 1 125 ? -7.051 -7.932 -5.997 1.00 85.75 125 ALA A N 1
ATOM 1045 C CA . ALA A 1 125 ? -6.726 -9.135 -6.761 1.00 85.75 125 ALA A CA 1
ATOM 1046 C C . ALA A 1 125 ? -6.556 -8.843 -8.264 1.00 85.75 125 ALA A C 1
ATOM 1048 O O . ALA A 1 125 ? -5.610 -9.338 -8.869 1.00 85.75 125 ALA A O 1
ATOM 1049 N N . GLU A 1 126 ? -7.406 -7.999 -8.857 1.00 87.00 126 GLU A N 1
ATOM 1050 C CA . GLU A 1 126 ? -7.283 -7.574 -10.264 1.00 87.00 126 GLU A CA 1
ATOM 1051 C C . GLU A 1 126 ? -5.986 -6.794 -10.533 1.00 87.00 126 GLU A C 1
ATOM 1053 O O . GLU A 1 126 ? -5.299 -7.038 -11.531 1.00 87.00 126 GLU A O 1
ATOM 1058 N N . ILE A 1 127 ? -5.625 -5.878 -9.627 1.00 90.12 127 ILE A N 1
ATOM 1059 C CA . ILE A 1 127 ? -4.373 -5.117 -9.694 1.00 90.12 127 ILE A CA 1
ATOM 1060 C C . ILE A 1 127 ? -3.180 -6.070 -9.612 1.00 90.12 127 ILE A C 1
ATOM 1062 O O . ILE A 1 127 ? -2.320 -6.039 -10.489 1.00 90.12 127 ILE A O 1
ATOM 1066 N N . LEU A 1 128 ? -3.135 -6.942 -8.599 1.00 89.62 128 LEU A N 1
ATOM 1067 C CA . LEU A 1 128 ? -2.043 -7.904 -8.430 1.00 89.62 128 LEU A CA 1
ATOM 1068 C C . LEU A 1 128 ? -1.943 -8.864 -9.619 1.00 89.62 128 LEU A C 1
ATOM 1070 O O . LEU A 1 128 ? -0.847 -9.079 -10.127 1.00 89.62 128 LEU A O 1
ATOM 1074 N N . GLY A 1 129 ? -3.069 -9.367 -10.130 1.00 85.44 129 GLY A N 1
ATOM 1075 C CA . GLY A 1 129 ? -3.093 -10.199 -11.334 1.00 85.44 129 GLY A CA 1
ATOM 1076 C C . GLY A 1 129 ? -2.496 -9.482 -12.547 1.00 85.44 129 GLY A C 1
ATOM 1077 O O . GLY A 1 129 ? -1.672 -10.048 -13.261 1.00 85.44 129 GLY A O 1
ATOM 1078 N N . SER A 1 130 ? -2.830 -8.202 -12.736 1.00 88.56 130 SER A N 1
ATOM 1079 C CA . SER A 1 130 ? -2.251 -7.377 -13.807 1.00 88.56 130 SER A CA 1
ATOM 1080 C C . SER A 1 130 ? -0.745 -7.151 -13.634 1.00 88.56 130 SER A C 1
ATOM 1082 O O . SER A 1 130 ? -0.019 -7.061 -14.622 1.00 88.56 130 SER A O 1
ATOM 1084 N N . LEU A 1 131 ? -0.264 -7.064 -12.392 1.00 90.19 131 LEU A N 1
ATOM 1085 C CA . LEU A 1 131 ? 1.159 -6.928 -12.082 1.00 90.19 131 LEU A CA 1
ATOM 1086 C C . LEU A 1 131 ? 1.931 -8.225 -12.330 1.00 90.19 131 LEU A C 1
ATOM 1088 O O . LEU A 1 131 ? 3.030 -8.159 -12.869 1.00 90.19 131 LEU A O 1
ATOM 1092 N N . TYR A 1 132 ? 1.358 -9.389 -12.014 1.00 89.00 132 TYR A N 1
ATOM 1093 C CA . TYR A 1 132 ? 1.977 -10.691 -12.295 1.00 89.00 132 TYR A CA 1
ATOM 1094 C C . TYR A 1 132 ? 2.164 -10.948 -13.794 1.00 89.00 132 TYR A C 1
ATOM 1096 O O . TYR A 1 132 ? 3.103 -11.620 -14.215 1.00 89.00 132 TYR A O 1
ATOM 1104 N N . GLU A 1 133 ? 1.332 -10.346 -14.642 1.00 86.12 133 GLU A N 1
ATOM 1105 C CA . GLU A 1 133 ? 1.565 -10.363 -16.085 1.00 86.12 133 GLU A CA 1
ATOM 1106 C C . GLU A 1 133 ? 2.854 -9.617 -16.494 1.00 86.12 133 GLU A C 1
ATOM 1108 O O . GLU A 1 133 ? 3.425 -9.898 -17.552 1.00 86.12 133 GLU A O 1
ATOM 1113 N N . LEU A 1 134 ? 3.365 -8.689 -15.682 1.00 87.44 134 LEU A N 1
ATOM 1114 C CA . LEU A 1 134 ? 4.620 -7.992 -15.978 1.00 87.44 134 LEU A CA 1
ATOM 1115 C C . LEU A 1 134 ? 5.853 -8.879 -15.768 1.00 87.44 134 LEU A C 1
ATOM 1117 O O . LEU A 1 134 ? 6.867 -8.627 -16.414 1.00 87.44 134 LEU A O 1
ATOM 1121 N N . ASP A 1 135 ? 5.768 -9.952 -14.977 1.00 84.94 135 ASP A N 1
ATOM 1122 C CA . ASP A 1 135 ? 6.895 -10.874 -14.746 1.00 84.94 135 ASP A CA 1
ATOM 1123 C C . ASP A 1 135 ? 7.323 -11.601 -16.033 1.00 84.94 135 ASP A C 1
ATOM 1125 O O . ASP A 1 135 ? 8.467 -12.031 -16.184 1.00 84.94 135 ASP A O 1
ATOM 1129 N N . GLY A 1 136 ? 6.415 -11.702 -17.007 1.00 82.69 136 GLY A N 1
ATOM 1130 C CA . GLY A 1 136 ? 6.706 -12.218 -18.345 1.00 82.69 136 GLY A CA 1
ATOM 1131 C C . GLY A 1 136 ? 7.382 -11.213 -19.284 1.00 82.69 136 GLY A C 1
ATOM 1132 O O . GLY A 1 136 ? 7.568 -11.531 -20.455 1.00 82.69 136 GLY A O 1
ATOM 1133 N N . ILE A 1 137 ? 7.692 -9.998 -18.827 1.00 86.44 137 ILE A N 1
ATOM 1134 C CA . ILE A 1 137 ? 8.291 -8.925 -19.628 1.00 86.44 137 ILE A CA 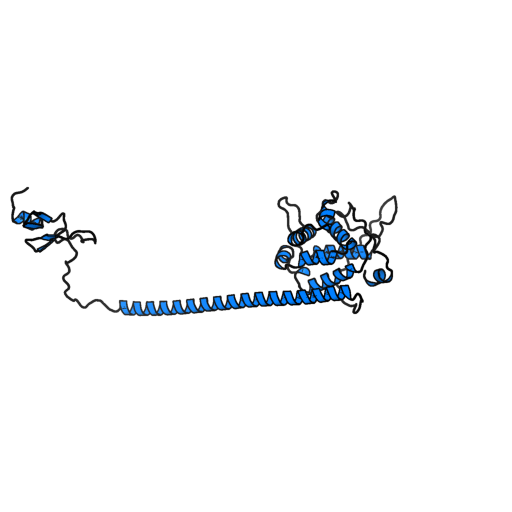1
ATOM 1135 C C . ILE A 1 137 ? 9.712 -8.658 -19.116 1.00 86.44 137 ILE A C 1
ATOM 1137 O O . ILE A 1 137 ? 9.987 -8.670 -17.917 1.00 86.44 137 ILE A O 1
ATOM 1141 N N . THR A 1 138 ? 10.651 -8.444 -20.036 1.00 89.00 138 THR A N 1
ATOM 1142 C CA . THR A 1 138 ? 12.023 -8.043 -19.697 1.00 89.00 138 THR A CA 1
ATOM 1143 C C . THR A 1 138 ? 12.134 -6.525 -19.722 1.00 89.00 138 THR A C 1
ATOM 1145 O O . THR A 1 138 ? 11.725 -5.894 -20.695 1.00 89.00 138 THR A O 1
ATOM 1148 N N . PHE A 1 139 ? 12.716 -5.945 -18.675 1.00 90.88 139 PHE A N 1
ATOM 1149 C CA . PHE A 1 139 ? 12.949 -4.508 -18.557 1.00 90.88 139 PHE A CA 1
ATOM 1150 C C . PHE A 1 139 ? 14.451 -4.231 -18.459 1.00 90.88 139 PHE A C 1
ATOM 1152 O O . PHE A 1 139 ? 15.117 -4.751 -17.568 1.00 90.88 139 PHE A O 1
ATOM 1159 N N . HIS A 1 140 ? 14.982 -3.397 -19.353 1.00 92.50 140 HIS A N 1
ATOM 1160 C CA . HIS A 1 140 ? 16.364 -2.910 -19.319 1.00 92.50 140 HIS A CA 1
ATOM 1161 C C . HIS A 1 140 ? 16.344 -1.408 -19.030 1.00 92.50 140 HIS A C 1
ATOM 1163 O O . HIS A 1 140 ? 16.247 -0.589 -19.944 1.00 92.50 140 HIS A O 1
ATOM 1169 N N . LEU A 1 141 ? 16.380 -1.057 -17.743 1.00 93.81 141 LEU A N 1
ATOM 1170 C CA . LEU A 1 141 ? 16.210 0.316 -17.265 1.00 93.81 141 LEU A CA 1
ATOM 1171 C C . LEU A 1 141 ? 17.482 0.819 -16.581 1.00 93.81 141 LEU A C 1
ATOM 1173 O O . LEU A 1 141 ? 18.136 0.081 -15.843 1.00 93.81 141 LEU A O 1
ATOM 1177 N N . ALA A 1 142 ? 17.794 2.101 -16.744 1.00 92.88 142 ALA A N 1
ATOM 1178 C CA . ALA A 1 142 ? 18.843 2.773 -15.991 1.00 92.88 142 ALA A CA 1
ATOM 1179 C C . ALA A 1 142 ? 18.419 2.940 -14.521 1.00 92.88 142 ALA A C 1
ATOM 1181 O O . ALA A 1 142 ? 17.566 3.768 -14.193 1.00 92.88 142 ALA A O 1
ATOM 1182 N N . LEU A 1 143 ? 18.994 2.149 -13.614 1.00 93.62 143 LEU A N 1
ATOM 1183 C CA . LEU A 1 143 ? 18.612 2.181 -12.195 1.00 93.62 143 LEU A CA 1
ATOM 1184 C C . LEU A 1 143 ? 19.293 3.309 -11.399 1.00 93.62 143 LEU A C 1
ATOM 1186 O O . LEU A 1 143 ? 18.711 3.821 -10.446 1.00 93.62 143 LEU A O 1
ATOM 1190 N N . HIS A 1 144 ? 20.489 3.743 -11.802 1.00 92.00 144 HIS A N 1
ATOM 1191 C CA . HIS A 1 144 ? 21.237 4.813 -11.135 1.00 92.00 144 HIS A CA 1
ATOM 1192 C C . HIS A 1 144 ? 20.860 6.185 -11.711 1.00 92.00 144 HIS A C 1
ATOM 1194 O O . HIS A 1 144 ? 21.594 6.754 -12.519 1.00 92.00 144 HIS A O 1
ATOM 1200 N N . ARG A 1 145 ? 19.698 6.712 -11.311 1.00 88.75 145 ARG A N 1
ATOM 1201 C CA . ARG A 1 145 ? 19.195 8.027 -11.739 1.00 88.75 145 ARG A CA 1
ATOM 1202 C C . ARG A 1 145 ? 19.039 8.981 -10.560 1.00 88.75 145 ARG A C 1
ATOM 1204 O O . ARG A 1 145 ? 18.499 8.607 -9.525 1.00 88.75 145 ARG A O 1
ATOM 12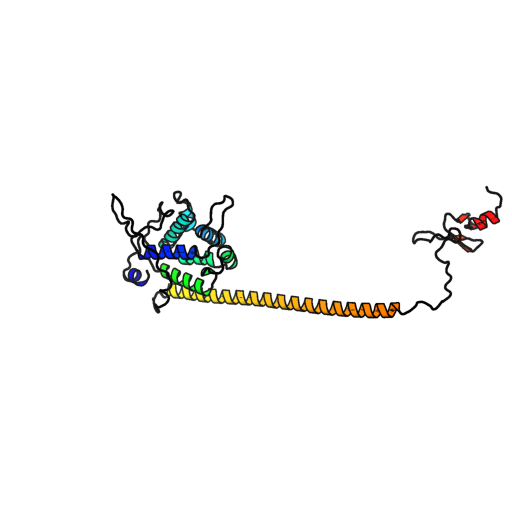11 N N . ALA A 1 146 ? 19.515 10.214 -10.728 1.00 87.75 146 ALA A N 1
ATOM 1212 C CA . ALA A 1 146 ? 19.492 11.249 -9.689 1.00 87.75 146 ALA A CA 1
ATOM 1213 C C . ALA A 1 146 ? 18.290 12.202 -9.805 1.00 87.75 146 ALA A C 1
ATOM 1215 O O . ALA A 1 146 ? 18.001 12.952 -8.882 1.00 87.75 146 ALA A O 1
ATOM 1216 N N . ASP A 1 147 ? 17.598 12.184 -10.938 1.00 90.19 147 ASP A N 1
ATOM 1217 C CA . ASP A 1 147 ? 16.532 13.116 -11.309 1.00 90.19 147 ASP A CA 1
ATOM 1218 C C . ASP A 1 147 ? 15.121 12.614 -10.959 1.00 90.19 147 ASP A C 1
ATOM 1220 O O . ASP A 1 147 ? 14.140 13.340 -11.135 1.00 90.19 147 ASP A O 1
ATOM 1224 N N . LEU A 1 148 ? 15.012 11.403 -10.399 1.00 95.06 148 LEU A N 1
ATOM 1225 C CA . LEU A 1 148 ? 13.731 10.776 -10.051 1.00 95.06 148 LEU A CA 1
ATOM 1226 C C . LEU A 1 148 ? 12.946 11.553 -8.986 1.00 95.06 148 LEU A C 1
ATOM 1228 O O . LEU A 1 148 ? 11.726 11.424 -8.927 1.00 95.06 148 LEU A O 1
ATOM 1232 N N . ASP A 1 149 ? 13.598 12.398 -8.184 1.00 93.69 149 ASP A N 1
ATOM 1233 C CA . ASP A 1 149 ? 12.907 13.316 -7.267 1.00 93.69 149 ASP A CA 1
ATOM 1234 C C . ASP A 1 149 ? 11.996 14.311 -8.005 1.00 93.69 149 ASP A C 1
ATOM 1236 O O . ASP A 1 149 ? 10.985 14.744 -7.459 1.00 93.69 149 ASP A O 1
ATOM 1240 N N . THR A 1 150 ? 12.322 14.657 -9.254 1.00 93.38 150 THR A N 1
ATOM 1241 C CA . THR A 1 150 ? 11.585 15.675 -10.015 1.00 93.38 150 THR A CA 1
ATOM 1242 C C . THR A 1 150 ? 10.470 15.048 -10.843 1.00 93.38 150 THR A C 1
ATOM 1244 O O . THR A 1 150 ? 9.306 15.419 -10.700 1.00 93.38 150 THR A O 1
ATOM 1247 N N . ALA A 1 151 ? 10.793 14.065 -11.684 1.00 89.81 151 ALA A N 1
ATOM 1248 C CA . ALA A 1 151 ? 9.835 13.471 -12.613 1.00 89.81 151 ALA A CA 1
ATOM 1249 C C . ALA A 1 151 ? 10.196 12.024 -12.975 1.00 89.81 151 ALA A C 1
ATOM 1251 O O . ALA A 1 151 ? 11.293 11.541 -12.692 1.00 89.81 151 ALA A O 1
ATOM 1252 N N . TRP A 1 152 ? 9.259 11.336 -13.628 1.00 92.00 152 TRP A N 1
ATOM 1253 C CA . TRP A 1 152 ? 9.567 10.104 -14.347 1.00 92.00 152 TRP A CA 1
ATOM 1254 C C . TRP A 1 152 ? 10.442 10.408 -15.578 1.00 92.00 152 TRP A C 1
ATOM 1256 O O . TRP A 1 152 ? 10.223 11.439 -16.217 1.00 92.00 152 TRP A O 1
ATOM 1266 N N . PRO A 1 153 ? 11.403 9.533 -15.942 1.00 87.12 153 PRO A N 1
ATOM 1267 C CA . PRO A 1 153 ? 12.223 9.726 -17.134 1.00 87.12 153 PRO A CA 1
ATOM 1268 C C . PRO A 1 153 ? 11.361 9.807 -18.393 1.00 87.12 153 PRO A C 1
ATOM 1270 O O . PRO A 1 153 ? 10.523 8.936 -18.638 1.00 87.12 153 PRO A O 1
ATOM 1273 N N . MET A 1 154 ? 11.570 10.850 -19.191 1.00 76.31 154 MET A N 1
ATOM 1274 C CA . MET A 1 154 ? 10.865 11.023 -20.457 1.00 76.31 154 MET A CA 1
ATOM 1275 C C . MET A 1 154 ? 11.456 10.096 -21.523 1.00 76.31 154 MET A C 1
ATOM 1277 O O . MET A 1 154 ? 12.669 9.950 -21.642 1.00 76.31 154 MET A O 1
ATOM 1281 N N . PHE A 1 155 ? 10.589 9.537 -22.366 1.00 67.62 155 PHE A N 1
ATOM 1282 C CA . PHE A 1 155 ? 10.942 8.603 -23.444 1.00 67.62 155 PHE A CA 1
ATOM 1283 C C . PHE A 1 155 ? 11.838 9.207 -24.549 1.00 67.62 155 PHE A C 1
ATOM 1285 O O . PHE A 1 155 ? 12.307 8.488 -25.429 1.00 67.62 155 PHE A O 1
ATOM 1292 N N . SER A 1 156 ? 12.086 10.519 -24.513 1.00 52.91 156 SER A N 1
ATOM 1293 C CA . SER A 1 156 ? 12.876 11.261 -25.503 1.00 52.91 156 SER A CA 1
ATOM 1294 C C . SER A 1 156 ? 14.370 11.371 -25.166 1.00 52.91 156 SER A C 1
ATOM 1296 O O . SER A 1 156 ? 15.112 11.964 -25.939 1.00 52.91 156 SER A O 1
ATOM 1298 N N . GLU A 1 157 ? 14.842 10.835 -24.035 1.00 53.12 157 GLU A N 1
ATOM 1299 C CA . GLU A 1 157 ? 16.235 11.012 -23.574 1.00 53.12 157 GLU A CA 1
ATOM 1300 C C . GLU A 1 157 ? 17.292 10.159 -24.302 1.00 53.12 157 GLU A C 1
ATOM 1302 O O . GLU A 1 157 ? 18.441 10.067 -23.864 1.00 53.12 157 GLU A O 1
ATOM 1307 N N . ASN A 1 158 ? 16.963 9.580 -25.457 1.00 41.66 158 ASN A N 1
ATOM 1308 C CA . ASN A 1 158 ? 17.963 8.933 -26.300 1.00 41.66 158 ASN A CA 1
ATOM 1309 C C . ASN A 1 158 ? 18.688 9.976 -27.161 1.00 41.66 158 ASN A C 1
ATOM 1311 O O . ASN A 1 158 ? 18.418 10.127 -28.349 1.00 41.66 158 ASN A O 1
ATOM 1315 N N . GLY A 1 159 ? 19.647 10.648 -26.518 1.00 41.00 159 GLY A N 1
ATOM 1316 C CA . GLY A 1 159 ? 20.660 11.510 -27.124 1.00 41.00 159 GLY A CA 1
ATOM 1317 C C . GLY A 1 159 ? 20.163 12.923 -27.406 1.00 41.00 159 GLY A C 1
ATOM 1318 O O . GLY A 1 159 ? 19.152 13.092 -28.053 1.00 41.00 159 GLY A O 1
ATOM 1319 N N . TRP A 1 160 ? 20.854 13.936 -26.887 1.00 27.88 160 TRP A N 1
ATOM 1320 C CA . TRP A 1 160 ? 21.409 15.071 -27.637 1.00 27.88 160 TRP A CA 1
ATOM 1321 C C . TRP A 1 160 ? 22.007 16.057 -26.629 1.00 27.88 160 TRP A C 1
ATOM 1323 O O . TRP A 1 160 ? 21.357 16.616 -25.748 1.00 27.88 160 TRP A O 1
ATOM 1333 N N . ARG A 1 161 ? 23.319 16.226 -26.759 1.00 39.41 161 ARG A N 1
ATOM 1334 C CA . ARG A 1 161 ? 24.104 17.289 -26.150 1.00 39.41 161 ARG A CA 1
ATOM 1335 C C . ARG A 1 161 ? 23.610 18.612 -26.759 1.00 39.41 161 ARG A C 1
ATOM 1337 O O . ARG A 1 161 ? 23.847 18.841 -27.936 1.00 39.41 161 ARG A O 1
ATOM 1344 N N . GLY A 1 162 ? 22.978 19.471 -25.957 1.00 32.50 162 GLY A N 1
ATOM 1345 C CA . GLY A 1 162 ? 22.823 20.905 -26.245 1.00 32.50 162 GLY A CA 1
ATOM 1346 C C . GLY A 1 162 ? 21.399 21.422 -26.501 1.00 32.50 162 GLY A C 1
ATOM 1347 O O . GLY A 1 162 ? 20.700 20.932 -27.373 1.00 32.50 162 GLY A O 1
ATOM 1348 N N . GLY A 1 163 ? 21.053 22.506 -25.793 1.00 32.78 163 GLY A N 1
ATOM 1349 C CA . GLY A 1 163 ? 20.293 23.630 -26.360 1.00 32.78 163 GLY A CA 1
ATOM 1350 C C . GLY A 1 163 ? 18.759 23.610 -26.306 1.00 32.78 163 GLY A C 1
ATOM 1351 O O . GLY A 1 163 ? 18.121 23.102 -27.207 1.00 32.78 163 GLY A O 1
ATOM 1352 N N . GLN A 1 164 ? 18.220 24.326 -25.310 1.00 34.00 164 GLN A N 1
ATOM 1353 C CA . GLN A 1 164 ? 16.994 25.156 -25.316 1.00 34.00 164 GLN A CA 1
ATOM 1354 C C . GLN A 1 164 ? 15.614 24.583 -25.727 1.00 34.00 164 GLN A C 1
ATOM 1356 O O . GLN A 1 164 ? 15.373 24.222 -26.865 1.00 34.00 164 GLN A O 1
ATOM 1361 N N . ARG A 1 165 ? 14.684 24.738 -24.761 1.00 40.69 165 ARG A N 1
ATOM 1362 C CA . ARG A 1 165 ? 13.248 25.098 -24.850 1.00 40.69 165 ARG A CA 1
ATOM 1363 C C . ARG A 1 165 ? 12.392 24.419 -25.932 1.00 40.69 165 ARG A C 1
ATOM 1365 O O . ARG A 1 165 ? 12.475 24.781 -27.089 1.00 40.69 165 ARG A O 1
ATOM 1372 N N . ASP A 1 166 ? 11.375 23.679 -25.479 1.00 32.09 166 ASP A N 1
ATOM 1373 C CA . ASP A 1 166 ? 10.001 24.147 -25.690 1.00 32.09 166 ASP A CA 1
ATOM 1374 C C . ASP A 1 166 ? 9.001 23.597 -24.667 1.00 32.09 166 ASP A C 1
ATOM 1376 O O . ASP A 1 166 ? 9.055 22.455 -24.214 1.00 32.09 166 ASP A O 1
ATOM 1380 N N . ARG A 1 167 ? 8.105 24.493 -24.254 1.00 40.91 167 ARG A N 1
ATOM 1381 C CA . ARG A 1 167 ? 7.097 24.326 -23.209 1.00 40.91 167 ARG A CA 1
ATOM 1382 C C . ARG A 1 167 ? 5.790 23.941 -23.897 1.00 40.91 167 ARG A C 1
ATOM 1384 O O . ARG A 1 167 ? 5.128 24.813 -24.448 1.00 40.91 167 ARG A O 1
ATOM 1391 N N . GLN A 1 168 ? 5.402 22.668 -23.858 1.00 32.59 168 GLN A N 1
ATOM 1392 C CA . GLN A 1 168 ? 4.057 22.253 -24.268 1.00 32.59 168 GLN A CA 1
ATOM 1393 C C . GLN A 1 168 ? 3.330 21.583 -23.106 1.00 32.59 168 GLN A C 1
ATOM 1395 O O . GLN A 1 168 ? 3.628 20.471 -22.679 1.00 32.59 168 GLN A O 1
ATOM 1400 N N . THR A 1 169 ? 2.379 22.338 -22.573 1.00 37.81 169 THR A N 1
ATOM 1401 C CA . THR A 1 169 ? 1.387 21.951 -21.579 1.00 37.81 169 THR A CA 1
ATOM 1402 C C . THR A 1 169 ? 0.484 20.868 -22.175 1.00 37.81 169 THR A C 1
ATOM 1404 O O . THR A 1 169 ? -0.230 21.139 -23.135 1.00 37.81 169 THR A O 1
ATOM 1407 N N . PHE A 1 170 ? 0.480 19.660 -21.607 1.00 31.50 170 PHE A N 1
ATOM 1408 C CA . PHE A 1 170 ? -0.533 18.643 -21.907 1.00 31.50 170 PHE A CA 1
ATOM 1409 C C . PHE A 1 170 ? -1.363 18.364 -20.653 1.00 31.50 170 PHE A C 1
ATOM 1411 O O . PHE A 1 170 ? -0.849 17.902 -19.635 1.00 31.50 170 PHE A O 1
ATOM 1418 N N . SER A 1 171 ? -2.653 18.688 -20.730 1.00 28.73 171 SER A N 1
ATOM 1419 C CA . SER A 1 171 ? -3.652 18.396 -19.700 1.00 28.73 171 SER A CA 1
ATOM 1420 C C . SER A 1 171 ? -3.963 16.890 -19.634 1.00 28.73 171 SER A C 1
ATOM 1422 O O . SER A 1 171 ? -3.992 16.231 -20.676 1.00 28.73 171 SER A O 1
ATOM 1424 N N . PRO A 1 172 ? -4.230 16.326 -18.441 1.00 38.44 172 PRO A N 1
ATOM 1425 C CA . PRO A 1 172 ? -4.496 14.901 -18.278 1.00 38.44 172 PRO A CA 1
ATOM 1426 C C . PRO A 1 172 ? -5.948 14.557 -18.650 1.00 38.44 172 PRO A C 1
ATOM 1428 O O . PRO A 1 172 ? -6.891 15.165 -18.144 1.00 38.44 172 PRO A O 1
ATOM 1431 N N . LEU A 1 173 ? -6.138 13.555 -19.511 1.00 34.00 173 LEU A N 1
ATOM 1432 C CA . LEU A 1 173 ? -7.443 12.919 -19.737 1.00 34.00 173 LEU A CA 1
ATOM 1433 C C . LEU A 1 173 ? -7.717 11.846 -18.654 1.00 34.00 173 LEU A C 1
ATOM 1435 O O . LEU A 1 173 ? -6.773 11.197 -18.197 1.00 34.00 173 LEU A O 1
ATOM 1439 N N . PRO A 1 174 ? -8.984 11.641 -18.232 1.00 37.22 174 PRO A N 1
ATOM 1440 C CA . PRO A 1 174 ? -9.350 10.752 -17.124 1.00 37.22 174 PRO A CA 1
ATOM 1441 C C . PRO A 1 174 ? -9.346 9.246 -17.489 1.00 37.22 174 PRO A C 1
ATOM 1443 O O . PRO A 1 174 ? -9.369 8.894 -18.669 1.00 37.22 174 PRO A O 1
ATOM 1446 N N . PRO A 1 175 ? -9.345 8.328 -16.491 1.00 41.09 175 PRO A N 1
ATOM 1447 C CA . PRO A 1 175 ? -8.742 6.992 -16.624 1.00 41.09 175 PRO A CA 1
ATOM 1448 C C . PRO A 1 175 ? -9.694 5.806 -16.901 1.00 41.09 175 PRO A C 1
ATOM 1450 O O . PRO A 1 175 ? -9.260 4.660 -16.845 1.00 41.09 175 PRO A O 1
ATOM 1453 N 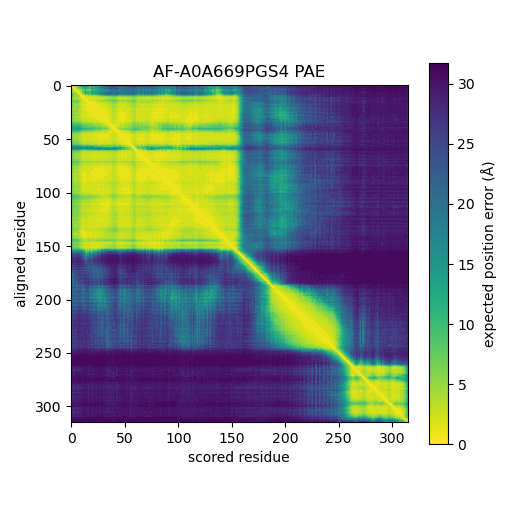N . TRP A 1 176 ? -10.986 5.996 -17.173 1.00 35.69 176 TRP A N 1
ATOM 1454 C CA . TRP A 1 176 ? -11.963 4.892 -17.057 1.00 35.69 176 TRP A CA 1
ATOM 1455 C C . TRP A 1 176 ? -12.196 4.016 -18.312 1.00 35.69 176 TRP A C 1
ATOM 1457 O O . TRP A 1 176 ? -13.163 3.265 -18.363 1.00 35.69 176 TRP A O 1
ATOM 1467 N N . GLY A 1 177 ? -11.316 4.028 -19.317 1.00 34.09 177 GLY A N 1
ATOM 1468 C CA . GLY A 1 177 ? -11.593 3.365 -20.606 1.00 34.09 177 GLY A CA 1
ATOM 1469 C C . GLY A 1 177 ? -11.175 1.892 -20.780 1.00 34.09 177 GLY A C 1
ATOM 1470 O O . GLY A 1 177 ? -11.405 1.344 -21.853 1.00 34.09 177 GLY A O 1
ATOM 1471 N N . TRP A 1 178 ? -10.475 1.253 -19.833 1.00 33.91 178 TRP A N 1
ATOM 1472 C CA . TRP A 1 178 ? -9.634 0.083 -20.185 1.00 33.91 178 TRP A CA 1
ATOM 1473 C C . TRP A 1 178 ? -10.216 -1.288 -19.802 1.00 33.91 178 TRP A C 1
ATOM 1475 O O . TRP A 1 178 ? -9.634 -2.317 -20.133 1.00 33.91 178 TRP A O 1
ATOM 1485 N N . ALA A 1 179 ? -11.384 -1.336 -19.155 1.00 31.62 179 ALA A N 1
ATOM 1486 C CA . ALA A 1 179 ? -11.945 -2.577 -18.606 1.00 31.62 179 ALA A CA 1
ATOM 1487 C C . ALA A 1 179 ? -12.584 -3.536 -19.639 1.00 31.62 179 ALA A C 1
ATOM 1489 O O . ALA A 1 179 ? -13.204 -4.522 -19.253 1.00 31.62 179 ALA A O 1
ATOM 1490 N N . GLN A 1 180 ? -12.458 -3.301 -20.948 1.00 33.31 180 GLN A N 1
ATOM 1491 C CA . GLN A 1 180 ? -13.099 -4.148 -21.963 1.00 33.31 180 GLN A CA 1
ATOM 1492 C C . GLN A 1 180 ? -12.157 -4.513 -23.104 1.00 33.31 180 GLN A C 1
ATOM 1494 O O . GLN A 1 180 ? -12.257 -3.969 -24.205 1.00 33.31 180 GLN A O 1
ATOM 1499 N N . ARG A 1 181 ? -11.271 -5.475 -22.831 1.00 32.56 181 ARG A N 1
ATOM 1500 C CA . ARG A 1 181 ? -10.903 -6.599 -23.717 1.00 32.56 181 ARG A CA 1
ATOM 1501 C C . ARG A 1 181 ? -9.543 -7.137 -23.314 1.00 32.56 181 ARG A C 1
ATOM 1503 O O . ARG A 1 181 ? -8.548 -6.451 -23.504 1.00 32.56 181 ARG A O 1
ATOM 1510 N N . CYS A 1 182 ? -9.509 -8.389 -22.871 1.00 34.16 182 CYS A N 1
ATOM 1511 C CA . CYS A 1 182 ? -8.605 -9.406 -23.416 1.00 34.16 182 CYS A CA 1
ATOM 1512 C C . CYS A 1 182 ? -8.833 -10.726 -22.676 1.00 34.16 182 CYS A C 1
ATOM 1514 O O . CYS A 1 182 ? -8.159 -11.051 -21.703 1.00 34.16 182 CYS A O 1
ATOM 1516 N N . HIS A 1 183 ? -9.790 -11.509 -23.172 1.00 35.69 183 HIS A N 1
ATOM 1517 C CA . HIS A 1 183 ? -9.770 -12.943 -22.939 1.00 35.69 183 HIS A CA 1
ATOM 1518 C C . HIS A 1 183 ? -8.623 -13.528 -23.774 1.00 35.69 183 HIS A C 1
ATOM 1520 O O . HIS A 1 183 ? -8.534 -13.275 -24.972 1.00 35.69 183 HIS A O 1
ATOM 1526 N N . THR A 1 184 ? -7.781 -14.324 -23.114 1.00 45.06 184 THR A N 1
ATOM 1527 C CA . THR A 1 184 ? -6.721 -15.197 -23.657 1.00 45.06 184 THR A CA 1
ATOM 1528 C C . THR A 1 184 ? -5.336 -14.572 -23.935 1.00 45.06 184 THR A C 1
ATOM 1530 O O . THR A 1 184 ? -5.070 -14.017 -24.989 1.00 45.06 184 THR A O 1
ATOM 1533 N N . CYS A 1 185 ? -4.399 -14.748 -22.991 1.00 37.75 185 CYS A N 1
ATOM 1534 C CA . CYS A 1 185 ? -2.953 -14.567 -23.170 1.00 37.75 185 CYS A CA 1
ATOM 1535 C C . CYS A 1 185 ? -2.189 -15.755 -22.530 1.00 37.75 185 CYS A C 1
ATOM 1537 O O . CYS A 1 185 ? -2.264 -15.912 -21.316 1.00 37.75 185 CYS A O 1
ATOM 1539 N N . PRO A 1 186 ? -1.513 -16.640 -23.285 1.00 45.06 186 PRO A N 1
ATOM 1540 C CA . PRO A 1 186 ? -1.041 -17.934 -22.791 1.00 45.06 186 PRO A CA 1
ATOM 1541 C C . PRO A 1 186 ? 0.355 -17.854 -22.156 1.00 45.06 186 PRO A C 1
ATOM 1543 O O . PRO A 1 186 ? 1.365 -17.893 -22.848 1.00 45.06 186 PRO A O 1
ATOM 1546 N N . ASN A 1 187 ? 0.420 -17.835 -20.824 1.00 46.56 187 ASN A N 1
ATOM 1547 C CA . ASN A 1 187 ? 1.597 -18.302 -20.093 1.00 46.56 187 ASN A CA 1
ATOM 1548 C C . ASN A 1 187 ? 1.122 -19.194 -18.939 1.00 46.56 187 ASN A C 1
ATOM 1550 O O . ASN A 1 187 ? 0.655 -18.705 -17.913 1.00 46.56 187 ASN A O 1
ATOM 1554 N N . ALA A 1 188 ? 1.123 -20.514 -19.152 1.00 44.66 188 ALA A N 1
ATOM 1555 C CA . ALA A 1 188 ? 0.423 -21.463 -18.281 1.00 44.66 188 ALA A CA 1
ATOM 1556 C C . ALA A 1 188 ? 0.937 -21.453 -16.832 1.00 44.66 188 ALA A C 1
ATOM 1558 O O . ALA A 1 188 ? 0.141 -21.651 -15.925 1.00 44.66 188 ALA A O 1
ATOM 1559 N N . ARG A 1 189 ? 2.229 -21.173 -16.602 1.00 39.50 189 ARG A N 1
ATOM 1560 C CA . ARG A 1 189 ? 2.810 -21.090 -15.249 1.00 39.50 189 ARG A CA 1
ATOM 1561 C C . ARG A 1 189 ? 2.412 -19.812 -14.515 1.00 39.50 189 ARG A C 1
ATOM 1563 O O . ARG A 1 189 ? 1.863 -19.914 -13.436 1.00 39.50 189 ARG A O 1
ATOM 1570 N N . ALA A 1 190 ? 2.563 -18.639 -15.133 1.00 44.19 190 ALA A N 1
ATOM 1571 C CA . ALA A 1 190 ? 2.140 -17.373 -14.524 1.00 44.19 190 ALA A CA 1
ATOM 1572 C C . ALA A 1 190 ? 0.618 -17.315 -14.291 1.00 44.19 190 ALA A C 1
ATOM 1574 O O . ALA A 1 190 ? 0.165 -16.821 -13.264 1.00 44.19 190 ALA A O 1
ATOM 1575 N N . ARG A 1 191 ? -0.175 -17.898 -15.202 1.00 46.69 191 ARG A N 1
ATOM 1576 C CA . ARG A 1 191 ? -1.616 -18.094 -14.996 1.00 46.69 191 ARG A CA 1
ATOM 1577 C C . ARG A 1 191 ? -1.916 -19.048 -13.863 1.00 46.69 191 ARG A C 1
ATOM 1579 O O . ARG A 1 191 ? -2.732 -18.713 -13.025 1.00 46.69 191 ARG A O 1
ATOM 1586 N N . GLN A 1 192 ? -1.257 -20.204 -13.819 1.00 50.81 192 GLN A N 1
ATOM 1587 C CA . GLN A 1 192 ? -1.446 -21.145 -12.721 1.00 50.81 192 GLN A CA 1
ATOM 1588 C C . GLN A 1 192 ? -1.034 -20.529 -11.393 1.00 50.81 192 GLN A C 1
ATOM 1590 O O . GLN A 1 192 ? -1.724 -20.743 -10.413 1.00 50.81 192 GLN A O 1
ATOM 1595 N N . ASP A 1 193 ? 0.051 -19.767 -11.339 1.00 45.91 193 ASP A N 1
ATOM 1596 C CA . ASP A 1 193 ? 0.512 -19.140 -10.106 1.00 45.91 193 ASP A CA 1
ATOM 1597 C C . ASP A 1 193 ? -0.445 -18.021 -9.686 1.00 45.91 193 ASP A C 1
ATOM 1599 O O . ASP A 1 193 ? -0.860 -17.998 -8.532 1.00 45.91 193 ASP A O 1
ATOM 1603 N N . GLY A 1 194 ? -0.919 -17.193 -10.623 1.00 48.06 194 GLY A N 1
ATOM 1604 C CA . GLY A 1 194 ? -1.963 -16.195 -10.378 1.00 48.06 194 GLY A CA 1
ATOM 1605 C C . GLY A 1 194 ? -3.317 -16.800 -9.980 1.00 48.06 194 GLY A C 1
ATOM 1606 O O . GLY A 1 194 ? -3.952 -16.316 -9.049 1.00 48.06 194 GLY A O 1
ATOM 1607 N N . GLU A 1 195 ? -3.750 -17.889 -10.617 1.00 55.84 195 GLU A N 1
ATOM 1608 C CA . GLU A 1 195 ? -4.982 -18.629 -10.299 1.00 55.84 195 GLU A CA 1
ATOM 1609 C C . GLU A 1 195 ? -4.868 -19.362 -8.960 1.00 55.84 195 GLU A C 1
ATOM 1611 O O . GLU A 1 195 ? -5.809 -19.343 -8.163 1.00 55.84 195 GLU A O 1
ATOM 1616 N N . ARG A 1 196 ? -3.711 -19.973 -8.671 1.00 64.75 196 ARG A N 1
ATOM 1617 C CA . ARG A 1 196 ? -3.394 -20.575 -7.369 1.00 64.75 196 ARG A CA 1
ATOM 1618 C C . ARG A 1 196 ? -3.436 -19.514 -6.286 1.00 64.75 196 ARG A C 1
ATOM 1620 O O . ARG A 1 196 ? -4.027 -19.771 -5.240 1.00 64.75 196 ARG A O 1
ATOM 1627 N N . TRP A 1 197 ? -2.855 -18.340 -6.532 1.00 49.97 197 TRP A N 1
ATOM 1628 C CA . TRP A 1 197 ? -2.848 -17.242 -5.572 1.00 49.97 197 TRP A CA 1
ATOM 1629 C C . TRP A 1 197 ? -4.241 -16.646 -5.381 1.00 49.97 197 TRP A C 1
ATOM 1631 O O . TRP A 1 197 ? -4.674 -16.485 -4.247 1.00 49.97 197 TRP A O 1
ATOM 1641 N N . ALA A 1 198 ? -4.997 -16.418 -6.457 1.00 59.12 198 ALA A N 1
ATOM 1642 C CA . ALA A 1 198 ? -6.386 -15.970 -6.390 1.00 59.12 198 ALA A CA 1
ATOM 1643 C C . ALA A 1 198 ? -7.269 -16.969 -5.621 1.00 59.12 198 ALA A C 1
ATOM 1645 O O . ALA A 1 198 ? -8.060 -16.574 -4.765 1.00 59.12 198 ALA A O 1
ATOM 1646 N N . SER A 1 199 ? -7.084 -18.269 -5.861 1.00 67.62 199 SER A N 1
ATOM 1647 C CA . SER A 1 199 ? -7.810 -19.340 -5.165 1.00 67.62 199 SER A CA 1
ATOM 1648 C C . SER A 1 199 ? -7.369 -19.498 -3.708 1.00 67.62 199 SER A C 1
ATOM 1650 O O . SER A 1 199 ? -8.185 -19.798 -2.839 1.00 67.62 199 SER A O 1
ATOM 1652 N N . ALA A 1 200 ? -6.079 -19.329 -3.408 1.00 67.06 200 ALA A N 1
ATOM 1653 C CA . ALA A 1 200 ? -5.561 -19.324 -2.042 1.00 67.06 200 ALA A CA 1
ATOM 1654 C C . ALA A 1 200 ? -6.084 -18.110 -1.268 1.00 67.06 200 ALA A C 1
ATOM 1656 O O . ALA A 1 200 ? -6.597 -18.274 -0.170 1.00 67.06 200 ALA A O 1
ATOM 1657 N N . LEU A 1 201 ? -6.063 -16.923 -1.875 1.00 63.81 201 LEU A N 1
ATOM 1658 C CA . LEU A 1 201 ? -6.579 -15.694 -1.285 1.00 63.81 201 LEU A CA 1
ATOM 1659 C C . LEU A 1 201 ? -8.082 -15.785 -1.010 1.00 63.81 201 LEU A C 1
ATOM 1661 O O . LEU A 1 201 ? -8.516 -15.407 0.072 1.00 63.81 201 LEU A O 1
ATOM 1665 N N . GLN A 1 202 ? -8.873 -16.322 -1.945 1.00 71.31 202 GLN A N 1
ATOM 1666 C CA . GLN A 1 202 ? -10.304 -16.551 -1.721 1.00 71.31 202 GLN A CA 1
ATOM 1667 C C . GLN A 1 202 ? -10.563 -17.514 -0.558 1.00 71.31 202 GLN A C 1
ATOM 1669 O O . GLN A 1 202 ? -11.484 -17.280 0.224 1.00 71.31 202 GLN A O 1
ATOM 1674 N N . ARG A 1 203 ? -9.756 -18.575 -0.418 1.00 71.31 203 ARG A N 1
ATOM 1675 C CA . ARG A 1 203 ? -9.851 -19.507 0.717 1.00 71.31 203 ARG A CA 1
ATOM 1676 C C . ARG A 1 203 ? -9.506 -18.818 2.031 1.00 71.31 203 ARG A C 1
ATOM 1678 O O . ARG A 1 203 ? -10.341 -18.804 2.927 1.00 71.31 203 ARG A O 1
ATOM 1685 N N . THR A 1 204 ? -8.359 -18.149 2.104 1.00 62.16 204 THR A N 1
ATOM 1686 C CA . THR A 1 204 ? -7.946 -17.395 3.294 1.00 62.16 204 THR A CA 1
ATOM 1687 C C . THR A 1 204 ? -8.967 -16.316 3.661 1.00 62.16 204 THR A C 1
ATOM 1689 O O . THR A 1 204 ? -9.257 -16.112 4.834 1.00 62.16 204 THR A O 1
ATOM 1692 N N . GLN A 1 205 ? -9.567 -15.641 2.676 1.00 66.38 205 GLN A N 1
ATOM 1693 C CA . GLN A 1 205 ? -10.589 -14.625 2.917 1.00 66.38 205 GLN A CA 1
ATOM 1694 C C . GLN A 1 205 ? -11.877 -15.223 3.490 1.00 66.38 205 GLN A C 1
ATOM 1696 O O . GLN A 1 205 ? -12.438 -14.647 4.419 1.00 66.38 205 GLN A O 1
ATOM 1701 N N . ARG A 1 206 ? -12.328 -16.375 2.977 1.00 75.69 206 ARG A N 1
ATOM 1702 C CA . ARG A 1 206 ? -13.467 -17.103 3.555 1.00 75.69 206 ARG A CA 1
ATOM 1703 C C . ARG A 1 206 ? -13.164 -17.552 4.977 1.00 75.69 206 ARG A C 1
ATOM 1705 O O . ARG A 1 206 ? -13.972 -17.298 5.854 1.00 75.69 206 ARG A O 1
ATOM 1712 N N . GLU A 1 207 ? -11.981 -18.106 5.226 1.00 79.94 207 GLU A N 1
ATOM 1713 C CA . GLU A 1 207 ? -11.567 -18.524 6.569 1.00 79.94 207 GLU A CA 1
ATOM 1714 C C . GLU A 1 207 ? -11.528 -17.347 7.556 1.00 79.94 207 GLU A C 1
ATOM 1716 O O . GLU A 1 207 ? -11.950 -17.481 8.704 1.00 79.94 207 GLU A O 1
ATOM 1721 N N . VAL A 1 208 ? -11.047 -16.174 7.131 1.00 72.12 208 VAL A N 1
ATOM 1722 C CA . VAL A 1 208 ? -11.055 -14.961 7.964 1.00 72.12 208 VAL A CA 1
ATOM 1723 C C . VAL A 1 208 ? -12.484 -14.479 8.215 1.00 72.12 208 VAL A C 1
ATOM 1725 O O . VAL A 1 208 ? -12.827 -14.229 9.368 1.00 72.12 208 VAL A O 1
ATOM 1728 N N . GLN A 1 209 ? -13.332 -14.420 7.182 1.00 76.38 209 GLN A N 1
ATOM 1729 C CA . GLN A 1 209 ? -14.744 -14.041 7.318 1.00 76.38 209 GLN A CA 1
ATOM 1730 C C . GLN A 1 209 ? -15.518 -15.006 8.221 1.00 76.38 209 GLN A C 1
ATOM 1732 O O . GLN A 1 209 ? -16.297 -14.570 9.062 1.00 76.38 209 GLN A O 1
ATOM 1737 N N . GLU A 1 210 ? -15.278 -16.310 8.100 1.00 86.62 210 GLU A N 1
ATOM 1738 C CA . GLU A 1 210 ? -15.863 -17.336 8.964 1.00 86.62 210 GLU A CA 1
ATOM 1739 C C . GLU A 1 210 ? -15.387 -17.171 10.408 1.00 86.62 210 GLU A C 1
ATOM 1741 O O . GLU A 1 210 ? -16.196 -17.218 11.331 1.00 86.62 210 GLU A O 1
ATOM 1746 N N . ARG A 1 211 ? -14.095 -16.899 10.630 1.00 83.06 211 ARG A N 1
ATOM 1747 C CA . ARG A 1 211 ? -13.556 -16.621 11.972 1.00 83.06 211 ARG A CA 1
ATOM 1748 C C . ARG A 1 211 ? -14.149 -15.353 12.582 1.00 83.06 211 ARG A C 1
ATOM 1750 O O . ARG A 1 211 ? -14.437 -15.339 13.775 1.00 83.06 211 ARG A O 1
ATOM 1757 N N . GLU A 1 212 ? -14.334 -14.298 11.796 1.00 76.25 212 GLU A N 1
ATOM 1758 C CA . GLU A 1 212 ? -14.990 -13.063 12.236 1.00 76.25 212 GLU A CA 1
ATOM 1759 C C . GLU A 1 212 ? -16.468 -13.284 12.547 1.00 76.25 212 GLU A C 1
ATOM 1761 O O . GLU A 1 212 ? -16.926 -12.870 13.610 1.00 76.25 212 GLU A O 1
ATOM 1766 N N . ALA A 1 213 ? -17.191 -14.001 11.686 1.00 89.94 213 ALA A N 1
ATOM 1767 C CA . ALA A 1 213 ? -18.582 -14.369 11.915 1.00 89.94 213 ALA A CA 1
ATOM 1768 C C . ALA A 1 213 ? -18.734 -15.232 13.176 1.00 89.94 213 ALA A C 1
ATOM 1770 O O . ALA A 1 213 ? -19.627 -14.987 13.984 1.00 89.94 213 ALA A O 1
ATOM 1771 N N . MET A 1 214 ? -17.825 -16.188 13.398 1.00 91.00 214 MET A N 1
ATOM 1772 C CA . MET A 1 214 ? -17.793 -17.014 14.607 1.00 91.00 214 MET A CA 1
ATOM 1773 C C . MET A 1 214 ? -17.526 -16.183 15.865 1.00 91.00 214 MET A C 1
ATOM 1775 O O . MET A 1 214 ? -18.234 -16.347 16.858 1.00 91.00 214 MET A O 1
ATOM 177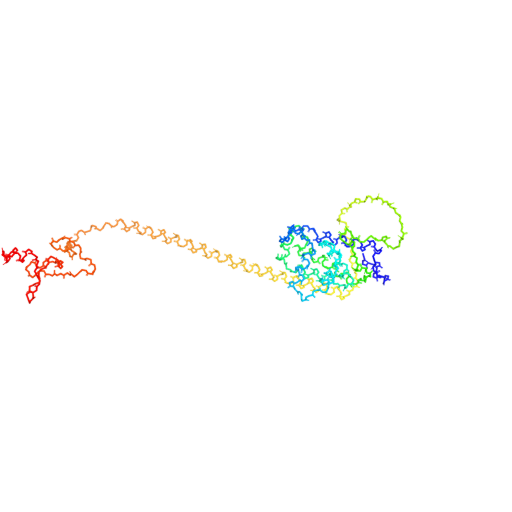9 N N . ARG A 1 215 ? -16.555 -15.256 15.825 1.00 87.94 215 ARG A N 1
ATOM 1780 C CA . ARG A 1 215 ? -16.295 -14.319 16.933 1.00 87.94 215 ARG A CA 1
ATOM 1781 C C . ARG A 1 215 ? -17.498 -13.415 17.206 1.00 87.94 215 ARG A C 1
ATOM 1783 O O . ARG A 1 215 ? -17.873 -13.247 18.361 1.00 87.94 215 ARG A O 1
ATOM 1790 N N . GLY A 1 216 ? -18.129 -12.883 16.160 1.00 89.00 216 GLY A N 1
ATOM 1791 C CA . GLY A 1 216 ? -19.330 -12.056 16.272 1.00 89.00 216 GLY A CA 1
ATOM 1792 C C . GLY A 1 216 ? -20.523 -12.820 16.850 1.00 89.00 216 GLY A C 1
ATOM 1793 O O . GLY A 1 216 ? -21.216 -12.304 17.723 1.00 89.00 216 GLY A O 1
ATOM 1794 N N . ALA A 1 217 ? -20.734 -14.070 16.429 1.00 95.19 217 ALA A N 1
ATOM 1795 C CA . ALA A 1 217 ? -21.792 -14.930 16.956 1.00 95.19 217 ALA A CA 1
ATOM 1796 C C . ALA A 1 217 ? -21.569 -15.290 18.433 1.00 95.19 217 ALA A C 1
ATOM 1798 O O . ALA A 1 217 ? -22.520 -15.287 19.212 1.00 95.19 217 ALA A O 1
ATOM 1799 N N . GLU A 1 218 ? -20.326 -15.570 18.834 1.00 92.44 218 GLU A N 1
ATOM 1800 C CA . GLU A 1 218 ? -19.976 -15.791 20.242 1.00 92.44 218 GLU A CA 1
ATOM 1801 C C . GLU A 1 218 ? -20.220 -14.533 21.081 1.00 92.44 218 GLU A C 1
ATOM 1803 O O . GLU A 1 218 ? -20.868 -14.592 22.124 1.00 92.44 218 GLU A O 1
ATOM 1808 N N . GLN A 1 219 ? -19.796 -13.370 20.583 1.00 87.38 219 GLN A N 1
ATOM 1809 C CA . GLN A 1 219 ? -20.028 -12.097 21.256 1.00 87.38 219 GLN A CA 1
ATOM 1810 C C . GLN A 1 219 ? -21.527 -11.785 21.396 1.00 87.38 219 GLN A C 1
ATOM 1812 O O . GLN A 1 219 ? -21.956 -11.323 22.453 1.00 87.38 219 GLN A O 1
ATOM 1817 N N . ALA A 1 220 ? -22.338 -12.083 20.376 1.00 94.31 220 ALA A N 1
ATOM 1818 C CA . ALA A 1 220 ? -23.792 -11.935 20.431 1.00 94.31 220 ALA A CA 1
ATOM 1819 C C . ALA A 1 220 ? -24.432 -12.879 21.465 1.00 94.31 220 ALA A C 1
ATOM 1821 O O . ALA A 1 220 ? -25.261 -12.435 22.258 1.00 94.31 220 ALA A O 1
ATOM 1822 N N . ARG A 1 221 ? -24.005 -14.152 21.527 1.00 97.06 221 ARG A N 1
ATOM 1823 C CA . ARG A 1 221 ? -24.446 -15.100 22.570 1.00 97.06 221 ARG A CA 1
ATOM 1824 C C . ARG A 1 221 ? -24.121 -14.592 23.971 1.00 97.06 221 ARG A C 1
ATOM 1826 O O . ARG A 1 221 ? -24.964 -14.649 24.863 1.00 97.06 221 ARG A O 1
ATOM 1833 N N . GLN A 1 222 ? -22.914 -14.069 24.163 1.00 93.06 222 GLN A N 1
ATOM 1834 C CA . GLN A 1 222 ? -22.490 -13.538 25.453 1.00 93.06 222 GLN A CA 1
ATOM 1835 C C . GLN A 1 222 ? -23.291 -12.285 25.843 1.00 93.06 222 GLN A C 1
ATOM 1837 O O . GLN A 1 222 ? -23.681 -12.141 27.001 1.00 93.06 222 GLN A O 1
ATOM 1842 N N . GLN A 1 223 ? -23.586 -11.397 24.888 1.00 93.06 223 GLN A N 1
ATOM 1843 C CA . GLN A 1 223 ? -24.447 -10.232 25.118 1.00 93.06 223 GLN A CA 1
ATOM 1844 C C . GLN A 1 223 ? -25.877 -10.628 25.493 1.00 93.06 223 GLN A C 1
ATOM 1846 O O . GLN A 1 223 ? -26.450 -10.026 26.402 1.00 93.06 223 GLN A O 1
ATOM 1851 N N . GLU A 1 224 ? -26.425 -11.652 24.843 1.00 97.88 224 GLU A N 1
ATOM 1852 C CA . GLU A 1 224 ? -27.755 -12.177 25.140 1.00 97.88 224 GLU A CA 1
ATOM 1853 C C . GLU A 1 224 ? -27.827 -12.764 26.554 1.00 97.88 224 GLU A C 1
ATOM 1855 O O . GLU A 1 224 ? -28.705 -12.400 27.333 1.00 97.88 224 GLU A O 1
ATOM 1860 N N . LEU A 1 225 ? -26.836 -13.569 26.949 1.00 96.69 225 LEU A N 1
ATOM 1861 C CA . LEU A 1 225 ? -26.756 -14.109 28.307 1.00 96.69 225 LEU A CA 1
ATOM 1862 C C . LEU A 1 225 ? -26.676 -12.993 29.361 1.00 96.69 225 LEU A C 1
ATOM 1864 O O . LEU A 1 225 ? -27.329 -13.058 30.403 1.00 96.69 225 LEU A O 1
ATOM 1868 N N . ILE A 1 226 ? -25.893 -11.944 29.093 1.00 96.94 226 ILE A N 1
ATOM 1869 C CA . ILE A 1 226 ? -25.811 -10.770 29.972 1.00 96.94 226 ILE A CA 1
ATOM 1870 C C . ILE A 1 226 ? -27.171 -10.065 30.057 1.00 96.94 226 ILE A C 1
ATOM 1872 O O . ILE A 1 226 ? -27.556 -9.619 31.141 1.00 96.94 226 ILE A O 1
ATOM 1876 N N . ARG A 1 227 ? -27.890 -9.942 28.938 1.00 97.00 227 ARG A N 1
ATOM 1877 C CA . ARG A 1 227 ? -29.218 -9.322 28.872 1.00 97.00 227 ARG A CA 1
ATOM 1878 C C . ARG A 1 227 ? -30.231 -10.101 29.708 1.00 97.00 227 ARG A C 1
ATOM 1880 O O . ARG A 1 227 ? -30.891 -9.496 30.553 1.00 97.00 227 ARG A O 1
ATOM 1887 N N . ASP A 1 228 ? -30.280 -11.418 29.548 1.00 97.94 228 ASP A N 1
ATOM 1888 C CA . ASP A 1 228 ? -31.173 -12.301 30.301 1.00 97.94 228 ASP A CA 1
ATOM 1889 C C . ASP A 1 228 ? -30.855 -12.295 31.796 1.00 97.94 228 ASP A C 1
ATOM 1891 O O . ASP A 1 228 ? -31.748 -12.148 32.635 1.00 97.94 228 ASP A O 1
ATOM 1895 N N . MET A 1 229 ? -29.571 -12.371 32.153 1.00 97.50 229 MET A N 1
ATOM 1896 C CA . MET A 1 229 ? -29.146 -12.353 33.552 1.00 97.50 229 MET A CA 1
ATOM 1897 C C . MET A 1 229 ? -29.488 -11.021 34.233 1.00 97.50 229 MET A C 1
ATOM 1899 O O . MET A 1 229 ? -29.956 -11.013 35.372 1.00 97.50 229 MET A O 1
ATOM 1903 N N . LYS A 1 230 ? -29.323 -9.891 33.530 1.00 97.12 230 LYS A N 1
ATOM 1904 C CA . LYS A 1 230 ? -29.782 -8.578 34.011 1.00 97.12 230 LYS A CA 1
ATOM 1905 C C . LYS A 1 230 ? -31.299 -8.542 34.194 1.00 97.12 230 LYS A C 1
ATOM 1907 O O . LYS A 1 230 ? -31.759 -8.023 35.207 1.00 97.12 230 LYS A O 1
ATOM 1912 N N . GLY A 1 231 ? -32.060 -9.099 33.251 1.00 97.94 231 GLY A N 1
ATOM 1913 C CA . GLY A 1 231 ? -33.518 -9.202 33.349 1.00 97.94 231 GLY A CA 1
ATOM 1914 C C . GLY A 1 231 ? -33.954 -9.960 34.603 1.00 97.94 231 GLY A C 1
ATOM 1915 O O . GLY A 1 231 ? -34.720 -9.436 35.409 1.00 97.94 231 GLY A O 1
ATOM 1916 N N . ARG A 1 232 ? -33.377 -11.142 34.833 1.00 97.62 232 ARG A N 1
ATOM 1917 C CA . ARG A 1 232 ? -33.714 -11.988 35.984 1.00 97.62 232 ARG A CA 1
ATOM 1918 C C . ARG A 1 232 ? -33.300 -11.382 37.322 1.00 97.62 232 ARG A C 1
ATOM 1920 O O . ARG A 1 232 ? -34.011 -11.518 38.312 1.00 97.62 232 ARG A O 1
ATOM 1927 N N . LEU A 1 233 ? -32.175 -10.668 37.358 1.00 97.38 233 LEU A N 1
ATOM 1928 C CA . LEU A 1 233 ? -31.769 -9.916 38.545 1.00 97.38 233 LEU A CA 1
ATOM 1929 C C . LEU A 1 233 ? -32.778 -8.808 38.879 1.00 97.38 233 LEU A C 1
ATOM 1931 O O . LEU A 1 233 ? -33.108 -8.618 40.047 1.00 97.38 233 LEU A O 1
ATOM 1935 N N . LEU A 1 234 ? -33.282 -8.090 37.871 1.00 97.38 234 LEU A N 1
ATOM 1936 C CA . LEU A 1 234 ? -34.301 -7.059 38.073 1.00 97.38 234 LEU A CA 1
ATOM 1937 C C . LEU A 1 234 ? -35.626 -7.647 38.575 1.00 97.38 234 LEU A C 1
ATOM 1939 O O . LEU A 1 234 ? -36.257 -7.040 39.437 1.00 97.38 234 LEU A O 1
ATOM 1943 N N . GLU A 1 235 ? -36.037 -8.817 38.081 1.00 96.88 235 GLU A N 1
ATOM 1944 C CA . GLU A 1 235 ? -37.207 -9.540 38.602 1.00 96.88 235 GLU A CA 1
ATOM 1945 C C . GLU A 1 235 ? -37.026 -9.924 40.073 1.00 96.88 235 GLU A C 1
ATOM 1947 O O . GLU A 1 235 ? -37.857 -9.556 40.901 1.00 96.88 235 GLU A O 1
ATOM 1952 N N . LEU A 1 236 ? -35.900 -10.553 40.423 1.00 97.25 236 LEU A N 1
ATOM 1953 C CA . LEU A 1 236 ? -35.594 -10.931 41.806 1.00 97.25 236 LEU A CA 1
ATOM 1954 C C . LEU A 1 236 ? -35.538 -9.722 42.744 1.00 97.25 236 LEU A C 1
ATOM 1956 O O . LEU A 1 236 ? -35.990 -9.801 43.884 1.00 97.25 236 LEU A O 1
ATOM 1960 N N . LEU A 1 237 ? -34.998 -8.590 42.283 1.00 96.19 237 LEU A N 1
ATOM 1961 C CA . LEU A 1 237 ? -34.987 -7.354 43.065 1.00 96.19 237 LEU A CA 1
ATOM 1962 C C . LEU A 1 237 ? -36.406 -6.845 43.328 1.00 96.19 237 LEU A C 1
ATOM 1964 O O . LEU A 1 237 ? -36.705 -6.493 44.466 1.00 96.19 237 LEU A O 1
ATOM 1968 N N . ARG A 1 238 ? -37.287 -6.870 42.320 1.00 96.19 238 ARG A N 1
ATOM 1969 C CA . ARG A 1 238 ? -38.699 -6.484 42.478 1.00 96.19 238 ARG A CA 1
ATOM 1970 C C . ARG A 1 238 ? -39.450 -7.424 43.418 1.00 96.19 238 ARG A C 1
ATOM 1972 O O . ARG A 1 238 ? -40.202 -6.950 44.264 1.00 96.19 238 ARG A O 1
ATOM 1979 N N . GLU A 1 239 ? -39.241 -8.734 43.300 1.00 95.38 239 GLU A N 1
ATOM 1980 C CA . GLU A 1 239 ? -39.827 -9.727 44.210 1.00 95.38 239 GLU A CA 1
ATOM 1981 C C . GLU A 1 239 ? -39.349 -9.515 45.648 1.00 95.38 239 GLU A C 1
ATOM 1983 O O . GLU A 1 239 ? -40.159 -9.482 46.576 1.00 95.38 239 GLU A O 1
ATOM 1988 N N . LYS A 1 240 ? -38.041 -9.302 45.832 1.00 94.19 240 LYS A N 1
ATOM 1989 C CA . LYS A 1 240 ? -37.434 -8.984 47.127 1.00 94.19 240 LYS A CA 1
ATOM 1990 C C . LYS A 1 240 ? -38.026 -7.699 47.716 1.00 94.19 240 LYS A C 1
ATOM 1992 O O . LYS A 1 240 ? -38.369 -7.697 48.894 1.00 94.19 240 LYS A O 1
ATOM 1997 N N . ASP A 1 241 ? -38.195 -6.638 46.929 1.00 93.06 241 ASP A N 1
ATOM 1998 C CA . ASP A 1 241 ? -38.792 -5.381 47.402 1.00 93.06 241 ASP A CA 1
ATOM 1999 C C . ASP A 1 241 ? -40.277 -5.559 47.777 1.00 93.06 241 ASP A C 1
ATOM 2001 O O . ASP A 1 241 ? -40.720 -5.045 48.804 1.00 93.06 241 ASP A O 1
ATOM 2005 N N . ALA A 1 242 ? -41.038 -6.351 47.014 1.00 91.44 242 ALA A N 1
ATOM 2006 C CA . ALA A 1 242 ? -42.432 -6.673 47.330 1.00 91.44 242 ALA A CA 1
ATOM 2007 C C . ALA A 1 242 ? -42.570 -7.503 48.619 1.00 91.44 242 ALA A C 1
ATOM 2009 O O . ALA A 1 242 ? -43.485 -7.277 49.414 1.00 91.44 242 ALA A O 1
ATOM 2010 N N . LEU A 1 243 ? -41.669 -8.464 48.847 1.00 91.12 243 LEU A N 1
ATOM 2011 C CA . LEU A 1 243 ? -41.607 -9.223 50.099 1.00 91.12 243 LEU A CA 1
ATOM 2012 C C . LEU A 1 243 ? -41.197 -8.334 51.273 1.00 91.12 243 LEU A C 1
ATOM 2014 O O . LEU A 1 243 ? -41.793 -8.427 52.345 1.00 91.12 243 LEU A O 1
ATOM 2018 N N . TRP A 1 244 ? -40.222 -7.448 51.071 1.00 85.94 244 TRP A N 1
ATOM 2019 C CA . TRP A 1 244 ? -39.799 -6.500 52.095 1.00 85.94 244 TRP A CA 1
ATOM 2020 C C . TRP A 1 244 ? -40.953 -5.577 52.508 1.00 85.94 244 TRP A C 1
ATOM 2022 O O . TRP A 1 244 ? -41.261 -5.501 53.693 1.00 85.94 244 TRP A O 1
ATOM 2032 N N . GLN A 1 245 ? -41.699 -5.006 51.555 1.00 83.62 245 GLN A N 1
ATOM 2033 C CA . GLN A 1 245 ? -42.900 -4.208 51.849 1.00 83.62 245 GLN A CA 1
ATOM 2034 C C . GLN A 1 245 ? -43.973 -4.991 52.620 1.00 83.62 245 GLN A C 1
ATOM 2036 O O . GLN A 1 245 ? -44.605 -4.448 53.523 1.00 83.62 245 GLN A O 1
ATOM 2041 N N . LYS A 1 246 ? -44.171 -6.279 52.305 1.00 83.81 246 LYS A N 1
ATOM 2042 C CA . LYS A 1 246 ? -45.087 -7.147 53.066 1.00 83.81 246 LYS A CA 1
ATOM 2043 C C . LYS A 1 246 ? -44.605 -7.402 54.495 1.00 83.81 246 LYS A C 1
ATOM 2045 O O . LYS A 1 246 ? -45.435 -7.585 55.377 1.00 83.81 246 LYS A O 1
ATOM 2050 N N . THR A 1 247 ? -43.293 -7.416 54.718 1.00 75.75 247 THR A N 1
ATOM 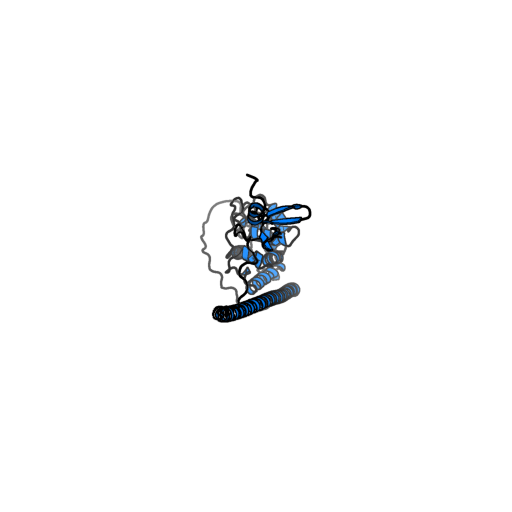2051 C CA . THR A 1 247 ? -42.689 -7.654 56.037 1.00 75.75 247 THR A CA 1
ATOM 2052 C C . THR A 1 247 ? -42.736 -6.394 56.906 1.00 75.75 247 THR A C 1
ATOM 2054 O O . THR A 1 247 ? -43.017 -6.495 58.092 1.00 75.75 247 THR A O 1
ATOM 2057 N N . GLU A 1 248 ? -42.565 -5.207 56.317 1.00 65.44 248 GLU A N 1
ATOM 2058 C CA . GLU A 1 248 ? -42.715 -3.909 57.005 1.00 65.44 248 GLU A CA 1
ATOM 2059 C C . GLU A 1 248 ? -44.170 -3.634 57.450 1.00 65.44 248 GLU A C 1
ATOM 2061 O O . GLU A 1 248 ? -44.403 -2.853 58.367 1.00 65.44 248 GLU A O 1
ATOM 2066 N N . GLY A 1 249 ? -45.159 -4.297 56.834 1.00 56.53 249 GLY A N 1
ATOM 2067 C CA . GLY A 1 249 ? -46.564 -4.277 57.265 1.00 56.53 249 GLY A CA 1
ATOM 2068 C C . GLY A 1 249 ? -46.896 -5.227 58.427 1.00 56.53 249 GLY A C 1
ATOM 2069 O O . GLY A 1 249 ? -48.035 -5.237 58.891 1.00 56.53 249 GLY A O 1
ATOM 2070 N N . ILE A 1 250 ? -45.932 -6.032 58.892 1.00 57.06 250 ILE A N 1
ATOM 2071 C CA . ILE A 1 250 ? -46.066 -6.884 60.078 1.00 57.06 250 ILE A CA 1
ATOM 2072 C C . ILE A 1 250 ? -45.493 -6.101 61.259 1.00 57.06 250 ILE A C 1
ATOM 2074 O O . ILE A 1 250 ? -44.293 -6.126 61.521 1.00 57.06 250 ILE A O 1
ATOM 2078 N N . ASP A 1 251 ? -46.365 -5.390 61.969 1.00 46.72 251 ASP A N 1
ATOM 2079 C CA . ASP A 1 251 ? -46.030 -4.754 63.240 1.00 46.72 251 ASP A CA 1
ATOM 2080 C C . ASP A 1 251 ? -45.525 -5.819 64.236 1.00 46.72 251 ASP A C 1
ATOM 2082 O O . ASP A 1 251 ? -46.262 -6.765 64.540 1.00 46.72 251 ASP A O 1
ATOM 2086 N N . PRO A 1 252 ? -44.310 -5.709 64.806 1.00 50.88 252 PRO A N 1
ATOM 2087 C CA . PRO A 1 252 ? -43.950 -6.450 66.003 1.00 50.88 252 PRO A CA 1
ATOM 2088 C C . PRO A 1 252 ? -44.656 -5.842 67.232 1.00 50.88 252 PRO A C 1
ATOM 2090 O O . PRO A 1 252 ? -44.019 -5.509 68.229 1.00 50.88 252 PRO A O 1
ATOM 2093 N N . GLN A 1 253 ? -45.987 -5.746 67.202 1.00 46.44 253 GLN A N 1
ATOM 2094 C CA . GLN A 1 253 ? -46.818 -5.617 68.393 1.00 46.44 253 GLN A CA 1
ATOM 2095 C C . GLN A 1 253 ? -47.658 -6.874 68.580 1.00 46.44 253 GLN A C 1
ATOM 2097 O O . GLN A 1 253 ? -48.868 -6.914 68.389 1.00 46.44 253 GLN A O 1
ATOM 2102 N N . ALA A 1 254 ? -46.998 -7.893 69.110 1.00 40.56 254 ALA A N 1
ATOM 2103 C CA . ALA A 1 254 ? -47.553 -8.525 70.291 1.00 40.56 254 ALA A CA 1
ATOM 2104 C C . ALA A 1 254 ? -46.643 -8.123 71.463 1.00 40.56 254 ALA A C 1
ATOM 2106 O O . ALA A 1 254 ? -45.461 -8.485 71.447 1.00 40.56 254 ALA A O 1
ATOM 2107 N N . PRO A 1 255 ? -47.122 -7.363 72.467 1.00 42.50 255 PRO A N 1
ATOM 2108 C CA . PRO A 1 255 ? -46.346 -7.095 73.667 1.00 42.50 255 PRO A CA 1
ATOM 2109 C C . PRO A 1 255 ? -46.232 -8.397 74.465 1.00 42.50 255 PRO A C 1
ATOM 2111 O O . PRO A 1 255 ? -47.030 -8.686 75.351 1.00 42.50 255 PRO A O 1
ATOM 2114 N N . SER A 1 256 ? -45.234 -9.213 74.134 1.00 42.38 256 SER A N 1
ATOM 2115 C CA . SER A 1 256 ? -44.758 -10.255 75.034 1.00 42.38 256 SER A CA 1
ATOM 2116 C C . SER A 1 256 ? -43.922 -9.582 76.129 1.00 42.38 256 SER A C 1
ATOM 2118 O O . SER A 1 256 ? -43.038 -8.780 75.805 1.00 42.38 256 SER A O 1
ATOM 2120 N N . PRO A 1 257 ? -44.176 -9.852 77.422 1.00 46.03 257 PRO A N 1
ATOM 2121 C CA . PRO A 1 257 ? -43.446 -9.240 78.523 1.00 46.03 257 PRO A CA 1
ATOM 2122 C C . PRO A 1 257 ? -42.061 -9.889 78.653 1.00 46.03 257 PRO A C 1
ATOM 2124 O O . PRO A 1 257 ? -41.804 -10.688 79.550 1.00 46.03 257 PRO A O 1
ATOM 2127 N N . ALA A 1 258 ? -41.143 -9.548 77.749 1.00 45.69 258 ALA A N 1
ATOM 2128 C CA . ALA A 1 258 ? -39.723 -9.812 77.936 1.00 45.69 258 ALA A CA 1
ATOM 2129 C C . ALA A 1 258 ? -39.132 -8.720 78.861 1.00 45.69 258 ALA A C 1
ATOM 2131 O O . ALA A 1 258 ? -39.293 -7.531 78.565 1.00 45.69 258 ALA A O 1
ATOM 2132 N N . PRO A 1 259 ? -38.463 -9.066 79.980 1.00 49.78 259 PRO A N 1
ATOM 2133 C CA . PRO A 1 259 ? -37.948 -8.082 80.933 1.00 49.78 259 PRO A CA 1
ATOM 2134 C C . PRO A 1 259 ? -36.898 -7.172 80.281 1.00 49.78 259 PRO A C 1
ATOM 2136 O O . PRO A 1 259 ? -35.887 -7.648 79.764 1.00 49.78 259 PRO A O 1
ATOM 2139 N N . ARG A 1 260 ? -37.121 -5.855 80.325 1.00 55.16 260 ARG A N 1
ATOM 2140 C CA . ARG A 1 260 ? -36.343 -4.835 79.597 1.00 55.16 260 ARG A CA 1
ATOM 2141 C C . ARG A 1 260 ? -34.922 -4.542 80.119 1.00 55.16 260 ARG A C 1
ATOM 2143 O O . ARG A 1 260 ? -34.267 -3.674 79.562 1.00 55.16 260 ARG A O 1
ATOM 2150 N N . ASP A 1 261 ? -34.377 -5.286 81.083 1.00 54.72 261 ASP A N 1
ATOM 2151 C CA . ASP A 1 261 ? -33.180 -4.838 81.829 1.00 54.72 261 ASP A CA 1
ATOM 2152 C C . ASP A 1 261 ? -31.974 -5.806 81.832 1.00 54.72 261 ASP A C 1
ATOM 2154 O O . ASP A 1 261 ? -31.185 -5.836 82.776 1.00 54.72 261 ASP A O 1
ATOM 2158 N N . VAL A 1 262 ? -31.767 -6.618 80.787 1.00 60.88 262 VAL A N 1
ATOM 2159 C CA . VAL A 1 262 ? -30.673 -7.628 80.780 1.00 60.88 262 VAL A CA 1
ATOM 2160 C C . VAL A 1 262 ? -29.316 -7.072 80.283 1.00 60.88 262 VAL A C 1
ATOM 2162 O O . VAL A 1 262 ? -28.266 -7.697 80.475 1.00 60.88 262 VAL A O 1
ATOM 2165 N N . GLY A 1 263 ? -29.297 -5.881 79.670 1.00 73.19 263 GLY A N 1
ATOM 2166 C CA . GLY A 1 263 ? -28.115 -5.307 79.001 1.00 73.19 263 GLY A CA 1
ATOM 2167 C C . GLY A 1 263 ? -27.417 -4.138 79.704 1.00 73.19 263 GLY A C 1
ATOM 2168 O O . GLY A 1 263 ? -26.286 -3.816 79.337 1.00 73.19 263 GLY A O 1
ATOM 2169 N N . LEU A 1 264 ? -28.041 -3.531 80.718 1.00 84.19 264 LEU A N 1
ATOM 2170 C CA . LEU A 1 264 ? -27.573 -2.289 81.339 1.00 84.19 264 LEU A CA 1
ATOM 2171 C C . LEU A 1 264 ? -26.992 -2.521 82.734 1.00 84.19 264 LEU A C 1
ATOM 2173 O O . LEU A 1 264 ? -27.437 -3.383 83.492 1.00 84.19 264 LEU A O 1
ATOM 2177 N N . CYS A 1 265 ? -26.008 -1.706 83.109 1.00 85.25 265 CYS A N 1
ATOM 2178 C CA . CYS A 1 265 ? -25.575 -1.619 84.496 1.00 85.25 265 CYS A CA 1
ATOM 2179 C C . CYS A 1 265 ? -26.701 -1.022 85.349 1.00 85.25 265 CYS A C 1
ATOM 2181 O O . CYS A 1 265 ? -27.034 0.151 85.190 1.00 85.25 265 CYS A O 1
ATOM 2183 N N . ALA A 1 266 ? -27.192 -1.778 86.331 1.00 84.44 266 ALA A N 1
ATOM 2184 C CA . ALA A 1 266 ? -28.271 -1.386 87.241 1.00 84.44 266 ALA A CA 1
ATOM 2185 C C . ALA A 1 266 ? -27.985 -0.111 88.061 1.00 84.44 266 ALA A C 1
ATOM 2187 O O . ALA A 1 266 ? -28.871 0.392 88.745 1.00 84.44 266 ALA A O 1
ATOM 2188 N N . ARG A 1 267 ? -26.746 0.408 88.037 1.00 85.25 267 ARG A N 1
ATOM 2189 C CA . ARG A 1 267 ? -26.369 1.630 88.759 1.00 85.25 267 ARG A CA 1
ATOM 2190 C C . ARG A 1 267 ? -26.108 2.836 87.865 1.00 85.25 267 ARG A C 1
ATOM 2192 O O . ARG A 1 267 ? -26.544 3.924 88.213 1.00 85.25 267 ARG A O 1
ATOM 2199 N N . CYS A 1 268 ? -25.367 2.673 86.770 1.00 85.88 268 CYS A N 1
ATOM 2200 C CA . CYS A 1 268 ? -25.007 3.793 85.893 1.00 85.88 268 CYS A CA 1
ATOM 2201 C C . CYS A 1 268 ? -25.779 3.819 84.570 1.00 85.88 268 CYS A C 1
ATOM 2203 O O . CYS A 1 268 ? -25.533 4.709 83.764 1.00 85.88 268 CYS A O 1
ATOM 2205 N N . GLY A 1 269 ? -26.651 2.838 84.319 1.00 81.50 269 GLY A N 1
ATOM 2206 C CA . GLY A 1 269 ? -27.478 2.762 83.113 1.00 81.50 269 GLY A CA 1
ATOM 2207 C C . GLY A 1 269 ? -26.699 2.555 81.813 1.00 81.50 269 GLY A C 1
ATOM 2208 O O . GLY A 1 269 ? -27.291 2.620 80.747 1.00 81.50 269 GLY A O 1
ATOM 2209 N N . LYS A 1 270 ? -25.378 2.325 81.868 1.00 83.00 270 LYS A N 1
ATOM 2210 C CA . LYS A 1 270 ? -24.553 2.093 80.674 1.00 83.00 270 LYS A CA 1
ATOM 2211 C C . LYS A 1 270 ? -24.716 0.665 80.163 1.00 83.00 270 LYS A C 1
ATOM 2213 O O . LYS A 1 270 ? -24.668 -0.275 80.961 1.00 83.00 270 LYS A O 1
ATOM 2218 N N . ASP A 1 271 ? -24.793 0.519 78.843 1.00 82.62 271 ASP A N 1
ATOM 2219 C CA . ASP A 1 271 ? -24.766 -0.773 78.160 1.00 82.62 271 ASP A CA 1
ATOM 2220 C C . ASP A 1 271 ? -23.478 -1.549 78.419 1.00 82.62 271 ASP A C 1
ATOM 2222 O O . ASP A 1 271 ? -22.356 -1.048 78.265 1.00 82.62 271 ASP A O 1
ATOM 2226 N N . PHE A 1 272 ? -23.636 -2.830 78.736 1.00 79.88 272 PHE A N 1
ATOM 2227 C CA . PHE A 1 272 ? -22.539 -3.781 78.723 1.00 79.88 272 PHE A CA 1
ATOM 2228 C C . PHE A 1 272 ? -22.185 -4.144 77.275 1.00 79.88 272 PHE A C 1
ATOM 2230 O O . PHE A 1 272 ? -22.698 -5.127 76.735 1.00 79.88 272 PHE A O 1
ATOM 2237 N N . ARG A 1 273 ? -21.275 -3.370 76.662 1.00 72.44 273 ARG A N 1
ATOM 2238 C CA . ARG A 1 273 ? -20.662 -3.687 75.353 1.00 72.44 273 ARG A CA 1
ATOM 2239 C C . ARG A 1 273 ? -20.042 -5.094 75.363 1.00 72.44 273 ARG A C 1
ATOM 2241 O O . ARG A 1 273 ? -19.674 -5.576 76.432 1.00 72.44 273 ARG A O 1
ATOM 2248 N N . LEU A 1 274 ? -19.853 -5.717 74.193 1.00 63.91 274 LEU A N 1
ATOM 2249 C CA . LEU A 1 274 ? -19.415 -7.123 74.036 1.00 63.91 274 LEU A CA 1
ATOM 2250 C C . LEU A 1 274 ? -18.196 -7.553 74.884 1.00 63.91 274 LEU A C 1
ATOM 2252 O O . LEU A 1 274 ? -18.101 -8.717 75.252 1.00 63.91 274 LEU A O 1
ATOM 2256 N N . LEU A 1 275 ? -17.289 -6.634 75.234 1.00 62.47 275 LEU A N 1
ATOM 2257 C CA . LEU A 1 275 ? -16.082 -6.912 76.033 1.00 62.47 275 LEU A CA 1
ATOM 2258 C C . LEU A 1 275 ? -16.198 -6.507 77.519 1.00 62.47 275 LEU A C 1
ATOM 2260 O O . LEU A 1 275 ? -15.247 -6.649 78.287 1.00 62.47 275 LEU A O 1
ATOM 2264 N N . SER A 1 276 ? -17.345 -5.977 77.948 1.00 74.19 276 SER A N 1
ATOM 2265 C CA . SER A 1 276 ? -17.555 -5.505 79.320 1.00 74.19 276 SER A CA 1
ATOM 2266 C C . SER A 1 276 ? -17.940 -6.661 80.240 1.00 74.19 276 SER A C 1
ATOM 2268 O O . SER A 1 276 ? -18.996 -7.275 80.078 1.00 74.19 276 SER A O 1
ATOM 2270 N N . ARG A 1 277 ? -17.115 -6.929 81.259 1.00 77.69 277 ARG A N 1
ATOM 2271 C CA . ARG A 1 277 ? -17.435 -7.924 82.293 1.00 77.69 277 ARG A CA 1
ATOM 2272 C C . ARG A 1 277 ? -18.649 -7.478 83.115 1.00 77.69 277 ARG A C 1
ATOM 2274 O O . ARG A 1 277 ? -18.707 -6.341 83.587 1.00 77.69 277 ARG A O 1
ATOM 2281 N N . ARG A 1 278 ? -19.599 -8.398 83.300 1.00 86.75 278 ARG A N 1
ATOM 2282 C CA . ARG A 1 278 ? -20.840 -8.193 84.063 1.00 86.75 278 ARG A CA 1
ATOM 2283 C C . ARG A 1 278 ? -20.716 -8.873 85.422 1.00 86.75 278 ARG A C 1
ATOM 2285 O O . ARG A 1 278 ? -20.472 -10.076 85.475 1.00 86.75 278 ARG A O 1
ATOM 2292 N N . TYR A 1 279 ? -20.919 -8.130 86.506 1.00 87.50 279 TYR A N 1
ATOM 2293 C CA . TYR A 1 279 ? -20.883 -8.670 87.867 1.00 87.50 279 TYR A CA 1
ATOM 2294 C C . TYR A 1 279 ? -22.285 -8.679 88.470 1.00 87.50 279 TYR A C 1
ATOM 2296 O O . TYR A 1 279 ? -23.036 -7.724 88.297 1.00 87.50 279 TYR A O 1
ATOM 2304 N N . SER A 1 280 ? -22.644 -9.746 89.181 1.00 88.44 280 SER A N 1
ATOM 2305 C CA . SER A 1 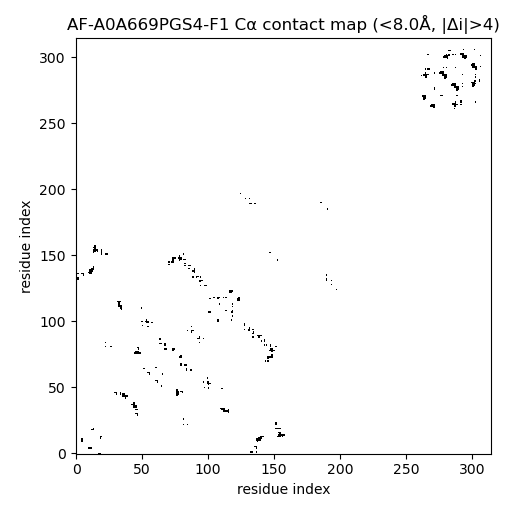280 ? -23.878 -9.796 89.972 1.00 88.44 280 SER A CA 1
ATOM 2306 C C . SER A 1 280 ? -23.597 -9.325 91.390 1.00 88.44 280 SER A C 1
ATOM 2308 O O . SER A 1 280 ? -22.724 -9.876 92.058 1.00 88.44 280 SER A O 1
ATOM 2310 N N . CYS A 1 281 ? -24.343 -8.325 91.858 1.00 87.94 281 CYS A N 1
ATOM 2311 C CA . CYS A 1 281 ? -24.288 -7.914 93.254 1.00 87.94 281 CYS A CA 1
ATOM 2312 C C . CYS A 1 281 ? -24.848 -9.025 94.150 1.00 87.94 281 CYS A C 1
ATOM 2314 O O . CYS A 1 281 ? -25.994 -9.425 93.983 1.00 87.94 281 CYS A O 1
ATOM 2316 N N . ARG A 1 282 ? -24.097 -9.477 95.156 1.00 87.88 282 ARG A N 1
ATOM 2317 C CA . ARG A 1 282 ? -24.564 -10.539 96.066 1.00 87.88 282 ARG A CA 1
ATOM 2318 C C . ARG A 1 282 ? -25.799 -10.162 96.898 1.00 87.88 282 ARG A C 1
ATOM 2320 O O . ARG A 1 282 ? -26.537 -11.050 97.302 1.00 87.88 282 ARG A O 1
ATOM 2327 N N . LEU A 1 283 ? -26.018 -8.870 97.157 1.00 87.31 283 LEU A N 1
ATOM 2328 C CA . LEU A 1 283 ? -27.132 -8.387 97.983 1.00 87.31 283 LEU A CA 1
ATOM 2329 C C . LEU A 1 283 ? -28.427 -8.180 97.180 1.00 87.31 283 LEU A C 1
ATOM 2331 O O . LEU A 1 283 ? -29.422 -8.832 97.467 1.00 87.31 283 LEU A O 1
ATOM 2335 N N . CYS A 1 284 ? -28.422 -7.320 96.156 1.00 86.44 284 CYS A N 1
ATOM 2336 C CA . CYS A 1 284 ? -29.619 -7.037 95.349 1.00 86.44 284 CYS A CA 1
ATOM 2337 C C . CYS A 1 284 ? -29.729 -7.839 94.040 1.00 86.44 284 CYS A C 1
ATOM 2339 O O . CYS A 1 284 ? -30.651 -7.608 93.267 1.00 86.44 284 CYS A O 1
ATOM 2341 N N . GLN A 1 285 ? -28.771 -8.722 93.742 1.00 86.38 285 GLN A N 1
ATOM 2342 C CA . GLN A 1 285 ? -28.685 -9.535 92.513 1.00 86.38 285 GLN A CA 1
ATOM 2343 C C . GLN A 1 285 ? -28.559 -8.757 91.186 1.00 86.38 285 GLN A C 1
ATOM 2345 O O . GLN A 1 285 ? -28.297 -9.363 90.143 1.00 86.38 285 GLN A O 1
ATOM 2350 N N . GLY A 1 286 ? -28.632 -7.423 91.217 1.00 86.88 286 GLY A N 1
ATOM 2351 C CA . GLY A 1 286 ? -28.500 -6.559 90.046 1.00 86.88 286 GLY A CA 1
ATOM 2352 C C . GLY A 1 286 ? -27.155 -6.705 89.327 1.00 86.88 286 GLY A C 1
ATOM 2353 O O . GLY A 1 286 ? -26.103 -6.884 89.956 1.00 86.88 286 GLY A O 1
ATOM 2354 N N . LYS A 1 287 ? -27.188 -6.611 87.992 1.00 89.12 287 LYS A N 1
ATOM 2355 C CA . LYS A 1 287 ? -25.990 -6.620 87.145 1.00 89.12 287 LYS A CA 1
ATOM 2356 C C . LYS A 1 287 ? -25.326 -5.248 87.176 1.00 89.12 287 LYS A C 1
ATOM 2358 O O . LYS A 1 287 ? -25.938 -4.248 86.818 1.00 89.12 287 LYS A O 1
ATOM 2363 N N . VAL A 1 288 ? -24.062 -5.189 87.577 1.00 89.38 288 VAL A N 1
ATOM 2364 C CA . VAL A 1 288 ? -23.280 -3.951 87.673 1.00 89.38 288 VAL A CA 1
ATOM 2365 C C . VAL A 1 288 ? -21.951 -4.073 86.935 1.00 89.38 288 VAL A C 1
ATOM 2367 O O . VAL A 1 288 ? -21.387 -5.161 86.798 1.00 89.38 288 VAL A O 1
ATOM 2370 N N . CYS A 1 289 ? -21.455 -2.948 86.419 1.00 89.56 289 CYS A N 1
ATOM 2371 C CA . CYS A 1 289 ? -20.122 -2.873 85.830 1.00 89.56 289 CYS A CA 1
ATOM 2372 C C . CYS A 1 289 ? -19.043 -2.866 86.913 1.00 89.56 289 CYS A C 1
ATOM 2374 O O . CYS A 1 289 ? -19.331 -2.633 88.087 1.00 89.56 289 CYS A O 1
ATOM 2376 N N . HIS A 1 290 ? -17.793 -3.081 86.497 1.00 87.31 290 HIS A N 1
ATOM 2377 C CA . HIS A 1 290 ? -16.641 -3.075 87.395 1.00 87.31 290 HIS A CA 1
ATOM 2378 C C . HIS A 1 290 ? -16.614 -1.828 88.294 1.00 87.31 290 HIS A C 1
ATOM 2380 O O . HIS A 1 290 ? -16.500 -1.954 89.506 1.00 87.31 290 HIS A O 1
ATOM 2386 N N . THR A 1 291 ? -16.790 -0.638 87.708 1.00 87.88 291 THR A N 1
ATOM 2387 C CA . THR A 1 291 ? -16.766 0.658 88.409 1.00 87.88 291 THR A CA 1
ATOM 2388 C C . THR A 1 291 ? -17.915 0.831 89.403 1.00 87.88 291 THR A C 1
ATOM 2390 O O . THR A 1 291 ? -17.779 1.560 90.375 1.00 87.88 291 THR A O 1
ATOM 2393 N N . CYS A 1 292 ? -19.051 0.168 89.180 1.00 90.19 292 CYS A N 1
ATOM 2394 C CA . CYS A 1 292 ? -20.208 0.232 90.074 1.00 90.19 292 CYS A CA 1
ATOM 2395 C C . CYS A 1 292 ? -20.243 -0.916 91.095 1.00 90.19 292 CYS A C 1
ATOM 2397 O O . CYS A 1 292 ? -21.253 -1.077 91.789 1.00 90.19 292 CYS A O 1
ATOM 2399 N N . SER A 1 293 ? -19.170 -1.709 91.180 1.00 90.75 293 SER A N 1
ATOM 2400 C CA . SER A 1 293 ? -19.032 -2.848 92.086 1.00 90.75 293 SER A CA 1
ATOM 2401 C C . SER A 1 293 ? -17.817 -2.706 93.002 1.00 90.75 293 SER A C 1
ATOM 2403 O O . SER A 1 293 ? -16.773 -2.233 92.566 1.00 90.75 293 SER A O 1
ATOM 2405 N N . VAL A 1 294 ? -17.943 -3.178 94.239 1.00 89.31 294 VAL A N 1
ATOM 2406 C CA . VAL A 1 294 ? -16.859 -3.322 95.218 1.00 89.31 294 VAL A CA 1
ATOM 2407 C C . VAL A 1 294 ? -16.571 -4.808 95.395 1.00 89.31 294 VAL A C 1
ATOM 2409 O O . VAL A 1 294 ? -17.502 -5.612 95.515 1.00 89.31 294 VAL A O 1
ATOM 2412 N N . ASP A 1 295 ? -15.292 -5.178 95.372 1.00 87.75 295 ASP A N 1
ATOM 2413 C CA . ASP A 1 295 ? -14.843 -6.550 95.594 1.00 87.75 295 ASP A CA 1
ATOM 2414 C C . ASP A 1 295 ? -14.651 -6.814 97.087 1.00 87.75 295 ASP A C 1
ATOM 2416 O O . ASP A 1 295 ? -13.818 -6.182 97.730 1.00 87.75 295 ASP A O 1
ATOM 2420 N N . MET A 1 296 ? -15.435 -7.742 97.635 1.00 81.38 296 MET A N 1
ATOM 2421 C CA . MET A 1 296 ? -15.381 -8.137 99.046 1.00 81.38 296 MET A CA 1
ATOM 2422 C C . MET A 1 296 ? -14.547 -9.417 99.235 1.00 81.38 296 MET A C 1
ATOM 2424 O O . MET A 1 296 ? -14.742 -10.169 100.196 1.00 81.38 296 MET A O 1
ATOM 2428 N N . GLY A 1 297 ? -13.655 -9.724 98.285 1.00 80.00 297 GLY A N 1
ATOM 2429 C CA . GLY A 1 297 ? -12.786 -10.896 98.316 1.00 80.00 297 GLY A CA 1
ATOM 2430 C C . GLY A 1 297 ? -13.592 -12.195 98.293 1.00 80.00 297 GLY A C 1
ATOM 2431 O O . GLY A 1 297 ? -14.391 -12.438 97.388 1.00 80.00 297 GLY A O 1
ATOM 2432 N N . LYS A 1 298 ? -13.435 -13.040 99.325 1.00 76.69 298 LYS A N 1
ATOM 2433 C CA . LYS A 1 298 ? -14.145 -14.334 99.431 1.00 76.69 298 LYS A CA 1
ATOM 2434 C C . LYS A 1 298 ? -15.672 -14.198 99.451 1.00 76.69 298 LYS A C 1
ATOM 2436 O O . LYS A 1 298 ? -16.373 -15.173 99.196 1.00 76.69 298 LYS A O 1
ATOM 2441 N N . GLN A 1 299 ? -16.201 -13.014 99.765 1.00 76.56 299 GLN A N 1
ATOM 2442 C CA . GLN A 1 299 ? -17.642 -12.778 99.820 1.00 76.56 299 GLN A CA 1
ATOM 2443 C C . GLN A 1 299 ? -18.263 -12.399 98.466 1.00 76.56 299 GLN A C 1
ATOM 2445 O O . GLN A 1 299 ? -19.485 -12.247 98.406 1.00 76.56 299 GLN A O 1
ATOM 2450 N N . GLY A 1 300 ? -17.467 -12.294 97.397 1.00 85.06 300 GLY A N 1
ATOM 2451 C CA . GLY A 1 300 ? -17.917 -11.893 96.064 1.00 85.06 300 GLY A CA 1
ATOM 2452 C C . GLY A 1 300 ? -18.040 -10.374 95.909 1.00 85.06 300 GLY A C 1
ATOM 2453 O O . GLY A 1 300 ? -17.518 -9.608 96.714 1.00 85.06 300 GLY A O 1
ATOM 2454 N N . ARG A 1 301 ? -18.736 -9.920 94.860 1.00 89.50 301 ARG A N 1
ATOM 2455 C CA . ARG A 1 301 ? -18.901 -8.488 94.563 1.00 89.50 301 ARG A CA 1
ATOM 2456 C C . ARG A 1 301 ? -20.256 -7.945 94.999 1.00 89.50 301 ARG A C 1
ATOM 2458 O O . ARG A 1 301 ? -21.286 -8.613 94.893 1.00 89.50 301 ARG A O 1
ATOM 2465 N N . CYS A 1 302 ? -20.253 -6.697 95.450 1.00 90.56 302 CYS A N 1
ATOM 2466 C CA . CYS A 1 302 ? -21.438 -5.950 95.858 1.00 90.56 302 CYS A CA 1
ATOM 2467 C C . CYS A 1 302 ? -21.555 -4.659 95.037 1.00 90.56 302 CYS A C 1
ATOM 2469 O O . CYS A 1 302 ? -20.535 -4.106 94.638 1.00 90.56 302 CYS A O 1
ATOM 2471 N N . CYS A 1 303 ? -22.760 -4.160 94.753 1.00 91.00 303 CYS A N 1
ATOM 2472 C CA . CYS A 1 303 ? -22.897 -2.837 94.142 1.00 91.00 303 CYS A CA 1
ATOM 2473 C C . CYS A 1 303 ? -22.573 -1.738 95.166 1.00 91.00 303 CYS A C 1
ATOM 2475 O O . CYS A 1 303 ? -22.756 -1.934 96.367 1.00 91.00 303 CYS A O 1
ATOM 2477 N N . LEU A 1 304 ? -22.127 -0.569 94.693 1.00 87.94 304 LEU A N 1
ATOM 2478 C CA . LEU A 1 304 ? -21.740 0.547 95.571 1.00 87.94 304 LEU A CA 1
ATOM 2479 C C . LEU A 1 304 ? -22.837 0.940 96.573 1.00 87.94 304 LEU A C 1
ATOM 2481 O O . LEU A 1 304 ? -22.532 1.199 97.730 1.00 87.94 304 LEU A O 1
ATOM 2485 N N . LEU A 1 305 ? -24.109 0.918 96.160 1.00 86.38 305 LEU A N 1
ATOM 2486 C CA . LEU A 1 305 ? -25.233 1.217 97.053 1.00 86.38 305 LEU A CA 1
ATO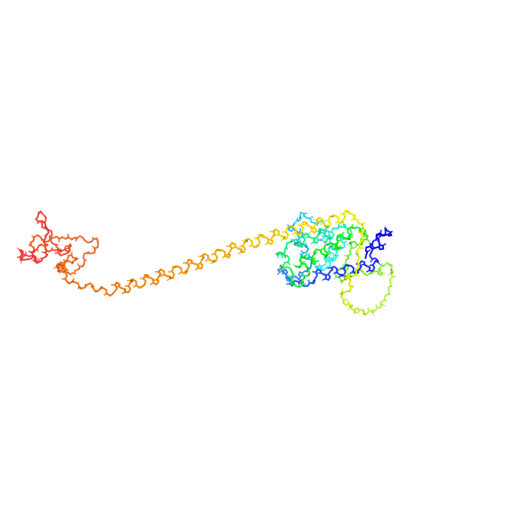M 2487 C C . LEU A 1 305 ? -25.361 0.217 98.198 1.00 86.38 305 LEU A C 1
ATOM 2489 O O . LEU A 1 305 ? -25.458 0.608 99.356 1.00 86.38 305 LEU A O 1
ATOM 2493 N N . CYS A 1 306 ? -25.379 -1.076 97.876 1.00 87.81 306 CYS A N 1
ATOM 2494 C CA . CYS A 1 306 ? -25.537 -2.112 98.886 1.00 87.81 306 CYS A CA 1
ATOM 2495 C C . CYS A 1 306 ? -24.296 -2.212 99.788 1.00 87.81 306 CYS A C 1
ATOM 2497 O O . CYS A 1 306 ? -24.421 -2.592 100.949 1.00 87.81 306 CYS A O 1
ATOM 2499 N N . TYR A 1 307 ? -23.115 -1.844 99.279 1.00 85.56 307 TYR A N 1
ATOM 2500 C CA . TYR A 1 307 ? -21.911 -1.689 100.092 1.00 85.56 307 TYR A CA 1
ATOM 2501 C C . TYR A 1 307 ? -22.043 -0.515 101.079 1.00 85.56 307 TYR A C 1
ATOM 2503 O O . TYR A 1 307 ? -21.891 -0.720 102.280 1.00 85.56 307 TYR A O 1
ATOM 2511 N N . GLN A 1 308 ? -22.428 0.676 100.603 1.00 84.50 308 GLN A N 1
ATOM 2512 C CA . GLN A 1 308 ? -22.625 1.872 101.438 1.00 84.50 308 GLN A CA 1
ATOM 2513 C C . GLN A 1 308 ? -23.719 1.683 102.500 1.00 84.50 308 GLN A C 1
ATOM 2515 O O . GLN A 1 308 ? -23.553 2.110 103.636 1.00 84.50 308 GLN A O 1
ATOM 2520 N N . GLN A 1 309 ? -24.812 0.990 102.168 1.00 82.62 309 GLN A N 1
ATOM 2521 C CA . GLN A 1 309 ? -25.891 0.692 103.119 1.00 82.62 309 GLN A CA 1
ATOM 2522 C C . GLN A 1 309 ? -25.458 -0.237 104.263 1.00 82.62 309 GLN A C 1
ATOM 2524 O O . GLN A 1 309 ? -26.033 -0.171 105.346 1.00 82.62 309 GLN A O 1
ATOM 2529 N N . ARG A 1 310 ? -24.470 -1.113 104.042 1.00 75.12 310 ARG A N 1
ATOM 2530 C CA . ARG A 1 310 ? -23.951 -2.027 105.076 1.00 75.12 310 ARG A CA 1
ATOM 2531 C C . ARG A 1 310 ? -22.728 -1.493 105.816 1.00 75.12 310 ARG A C 1
ATOM 2533 O O . ARG A 1 310 ? -22.450 -1.965 106.914 1.00 75.12 310 ARG A O 1
ATOM 2540 N N . HIS A 1 311 ? -22.032 -0.518 105.241 1.00 68.88 311 HIS A N 1
ATOM 2541 C CA . HIS A 1 311 ? -20.861 0.128 105.828 1.00 68.88 311 HIS A CA 1
ATOM 2542 C C . HIS A 1 311 ? -21.012 1.657 105.761 1.00 68.88 311 HIS A C 1
ATOM 2544 O O . HIS A 1 311 ? -20.351 2.300 104.947 1.00 68.88 311 HIS A O 1
ATOM 2550 N N . PRO A 1 312 ? -21.864 2.265 106.610 1.00 60.50 312 PRO A N 1
ATOM 2551 C CA . PRO A 1 312 ? -22.125 3.710 106.601 1.00 60.50 312 PRO A CA 1
ATOM 2552 C C . PRO A 1 312 ? -20.944 4.586 107.078 1.00 60.50 312 PRO A C 1
ATOM 2554 O O . PRO A 1 312 ? -21.118 5.783 107.276 1.00 60.50 312 PRO A O 1
ATOM 2557 N N . GLN A 1 313 ? -19.749 4.020 107.270 1.00 57.09 313 GLN A N 1
ATOM 2558 C CA . GLN A 1 313 ? -18.545 4.710 107.744 1.00 57.09 313 GLN A CA 1
ATOM 2559 C C . GLN A 1 313 ? -17.340 4.292 106.886 1.00 57.09 313 GLN A C 1
ATOM 2561 O O . GLN A 1 313 ? -16.573 3.406 107.256 1.00 57.09 313 GLN A O 1
ATOM 2566 N N . ALA A 1 314 ? -17.237 4.893 105.702 1.00 44.91 314 ALA A N 1
ATOM 2567 C CA . ALA A 1 314 ? -16.014 5.016 104.907 1.00 44.91 314 ALA A CA 1
ATOM 2568 C C . ALA A 1 314 ? -16.253 6.115 103.857 1.00 44.91 314 ALA A C 1
ATOM 2570 O O . ALA A 1 314 ? -16.552 5.836 102.694 1.00 44.91 314 ALA A O 1
ATOM 2571 N N . THR A 1 315 ? -16.247 7.364 104.325 1.00 38.50 315 THR A N 1
ATOM 2572 C CA . THR A 1 315 ? -15.854 8.530 103.518 1.00 38.50 315 THR A CA 1
ATOM 2573 C C . THR A 1 315 ? -14.400 8.401 103.106 1.00 38.50 315 THR A C 1
ATOM 2575 O O . THR A 1 315 ? -13.601 8.013 103.990 1.00 38.50 315 THR A O 1
#

Organism: Phasianus colchicus (NCBI:txid9054)

pLDDT: mean 78.97, std 19.99, range [27.88, 98.38]

InterPro domains:
  IPR004012 RUN domain [PF02759] (21-143)
  IPR004012 RUN domain [PS50826] (13-146)
  IPR011011 Zinc finger, FYVE/PHD-type [SSF57903] (238-310)
  IPR013083 Zinc finger, RING/FYVE/PHD-type [G3DSA:3.30.40.10] (190-315)
  IPR017455 Zinc finger, FYVE-related [PS50178] (259-311)
  IPR037213 RUN domain superfamily [G3DSA:1.20.58.900] (1-153)
  IPR037213 RUN domain superfamily [SSF140741] (4-150)
  IPR059036 RUFY4-like domain [PF25366] (189-245)

Foldseek 3Di:
DQPPCLVVVDAAELLDPVVQVVLVVVQCLLQVQWDFDADPVRATAGSLVLLVVLDVVPDDDDPLLVLLVVLPLDDHSQLSVSLSCLVCLQVVCNLVSVCSSLVDLVSVCVTGDPVRLSNPPVSVLVVSLVSLSSSSHHHDYDSNDNCSNPGRRHSPPPDDPDDDDDDDDDDDDDDPDDPDDDDDDDDPVSVCVSVVVNVVSVVVVVVVVVVVVVVVVVVVVVVVVVVVVVVVVVVVVVVVVVVVVVVVVDDPPPPDPDPPAPAAAPPPRDGQPPPWDWAQAPPPRTTHGPVQWDQPDVVGIHGPVVVCVVCVDDD

Solvent-accessible surface area (backbone atoms only — not comparable to full-atom values): 18781 Å² total; per-residue (Å²): 114,72,68,69,38,60,76,65,74,50,62,50,38,60,59,31,64,62,52,45,53,49,54,54,50,53,51,49,60,56,50,44,50,48,52,91,44,62,48,97,87,64,49,71,54,43,54,32,53,51,48,52,55,27,40,62,76,75,43,86,78,57,64,57,55,56,53,43,68,68,42,76,71,49,82,42,44,62,12,39,31,53,45,32,55,53,44,21,46,52,69,58,35,49,34,63,55,50,47,56,38,59,71,46,67,68,68,40,52,74,45,32,45,91,81,19,54,71,78,37,69,68,53,33,50,54,51,45,50,59,37,51,60,48,56,75,51,56,41,56,62,86,73,93,64,64,59,42,56,80,47,78,72,60,41,74,74,79,72,78,94,77,83,81,88,85,89,76,90,78,82,86,80,84,86,84,81,73,92,81,80,80,89,87,80,94,48,72,63,64,49,48,51,46,49,50,46,54,53,47,49,53,49,55,50,49,54,49,51,51,52,49,50,50,52,51,52,50,52,49,52,52,51,49,53,51,51,53,53,53,52,54,51,52,51,52,49,52,52,50,51,55,50,47,57,58,52,74,70,56,72,91,74,71,90,68,92,68,81,91,68,88,56,38,19,75,79,79,67,46,70,59,51,100,86,53,69,78,41,56,13,73,83,82,59,45,43,24,39,68,92,45,39,44,81,56,65,96,75,42,36,28,32,53,67,66,45,43,74,75,46,86,80,76,130

Radius of gyration: 45.68 Å; Cα contacts (8 Å, |Δi|>4): 275; chains: 1; bounding box: 72×47×138 Å

Sequence (315 aa):
LNRSYREQNLPVTDGSRELHSLCAQLEFLLQFDLKEKKSFFGQRKDYWDFLCQGLAQRRQEHEGIRFVISLDKLKTPVGRGRAFLRYCLVHRQLAESLQLCLIDPESLSEWYYARSPFLSPQRRAEILGSLYELDGITFHLALHRADLDTAWPMFSENGWRGGQRDRQTFSPLPPWGWAQRCHTCPNARARQDGERWASALQRTQREVQEREAMRGAEQARQQELIRDMKGRLLELLREKDALWQKTEGIDPQAPSPAPRDVGLCARCGKDFRLLSRRYSCRLCQGKVCHTCSVDMGKQGRCCLLCYQQRHPQAT

Nearest PDB structures (foldseek):
  7bqi-assembly1_A  TM=9.504E-01  e=9.807E-15  Homo sapiens
  8jca-assembly1_B  TM=8.847E-01  e=1.676E-06  Homo sapiens
  8jc5-assembly2_C-3  TM=7.992E-01  e=1.501E-06  Homo sapiens
  2cxf-assembly1_A  TM=8.103E-01  e=1.501E-06  Mus musculus
  4giw-assembly1_B  TM=8.557E-01  e=9.250E-05  Homo sapiens

Mean predicted aligned error: 19.0 Å

Secondary structure (DSSP, 8-state):
-HHHHHHH-PPEETT-HHHHHHHHHHHHHHHTTBPPEE-TT-PEE-HHHHHHHHHHTTSS--HHHHHHHH-TT--SHHHHHHHHHHHHHHHT-HHHHHHHHHS-HHHHHHHB-TT-GGGSHHHHHHHHHHHHGGGGS-EE-----S-TTT-PPPTT-S------------PPPPSTT-SS-------HHHHHHHHHHHHHHHHHHHHHHHHHHHHHHHHHHHHHHHHHHHHHHHHHHHHHHHHHHHHHTS---------S-SSB-TTT--B--TTPPPEE-TTT--EE-GGGEEE-GGG-EEEHHHHHHH-----